Protein AF-0000000071590440 (afdb_homodimer)

Solvent-accessible surface area (backbone atoms only — not comparable to full-atom values): 14890 Å² total; per-residue (Å²): 123,85,77,78,72,68,48,70,50,34,32,37,40,33,39,32,31,60,82,50,54,63,29,57,46,53,34,51,48,41,40,25,28,26,20,31,34,58,68,50,53,82,81,72,62,52,64,40,73,34,40,32,52,83,63,49,79,41,44,33,37,52,43,39,51,55,44,51,27,40,26,91,39,36,68,57,50,50,52,44,50,55,50,28,62,75,70,69,45,52,58,12,52,43,42,68,46,67,72,58,75,55,54,71,50,13,39,52,49,28,35,69,36,48,75,90,72,61,43,42,45,35,39,25,37,44,46,48,34,70,64,52,47,68,72,45,68,87,48,46,72,50,102,124,85,75,79,72,69,51,71,50,34,32,37,39,33,38,32,30,61,82,50,55,62,27,57,46,51,34,51,47,42,40,25,28,26,20,33,33,56,69,49,54,83,82,71,62,53,64,40,72,34,40,32,53,83,63,49,79,40,45,34,37,53,42,38,52,56,44,50,28,39,26,90,38,36,68,57,49,49,52,44,51,54,48,29,62,74,70,68,45,52,57,12,54,43,41,68,46,68,72,57,77,54,55,68,51,13,38,52,50,28,36,69,35,48,72,91,71,61,44,42,45,34,36,24,37,45,44,49,34,69,64,52,47,68,73,46,69,88,47,46,74,47,101

Secondary structure (DSSP, 8-state):
------TTSEEEEEEEETTS-HHHHHHHHHHHHHHHHHHS-TTTS-EEEEE-TT--EEEEEESS-EEEEEESSHHHHHHHHHHHHHHT-EEEEEEGGGSSSHHHHHHHHHHTS-GGG--EEEEEEEEEHHHHHHHHTTSEE--/------TTSEEEEEEEETTS-HHHHHHHHHHHHHHHHHHS-TTTS-EEEEE-TT--EEEEEESS-EEEEEESSHHHHHHHHHHHHHHT-EEEEEEGGGSSSHHHHHHHHHHTS-GGG--EEEEEEEEEHHHHHHHHTTSEE--

InterPro domains:
  IPR017021 Uncharacterised conserved protein UCP033763 [PIRSF033736] (7-142)
  IPR018988 Protein of unknown function DUF2000 [PF09391] (10-143)
  IPR023476 Peptidyl-tRNA hydrolase II domain superfamily [G3DSA:3.40.1490.10] (8-142)
  IPR023476 Peptidyl-tRNA hydrolase II domain superfamily [SSF102462] (8-143)

pLDDT: mean 95.59, std 7.08, range [39.03, 98.94]

Nearest PDB structures (foldseek):
  2gax-assembly1_A  TM=8.550E-01  e=4.680E-11  Agrobacterium fabrum str. C58
  1xty-assembly2_D  TM=6.975E-01  e=1.347E-05  Saccharolobus solfataricus P2
  2zv3-assembly2_C  TM=6.912E-01  e=1.347E-05  Methanocaldococcus jannaschii DSM 2661
  2zv3-assembly3_F  TM=6.752E-01  e=9.777E-06  Methanocaldococcus jannaschii DSM 2661
  2d3k-assembly1_B  TM=7.106E-01  e=1.446E-04  Pyrococcus horikoshii OT3

Organism: Aliivibrio fischeri (strain ATCC 700601 / ES114) (NCBI:txid312309)

Radius of gyration: 18.04 Å; Cα contacts (8 Å, |Δi|>4): 602; chains: 2; bounding box: 41×51×40 Å

Foldseek 3Di:
DPDDDDLQFKAKEKEFEPPDDPVVRVVQVVVFVVVQVVVDDPPQWDWDWDADPVRDIDGTHTSHYYFYWYDPFQVLQVQLVVLCVVVVWGKDWDWPLQPDDDDVSSVVSVVPDDPVRIGTGMMMTMDGNVSSCVSCVPTGGDD/DPDDDDLQFKAKEKEFEPPDDPVVRVVQVVVFVVVQVVVDDPPQWDWDWDADPVRDIDGTHTSHYYFYWYDPFQVLQVQLVVLCVVVVWGKDWDWPLPPDDDDVSSVVSVVPDDPVRIGTGMMMTMDGNVSSCVSCVPTGGDD

Sequence (286 aa):
MASLPDENQKRFVAILNKKMDLGRTLNVLGHISVGLSDLLEQSDAEFVDYYDKDKHHHPNISHYPFIVLKAPNSNKIRTIREQALELGIQFTDFTHTMIEGGSIVQQQTTSETKDEDFEYLGICLFGDTETIKGITKKFSLYKMASLPDENQKRFVAILNKKMDLGRTLNVLGHISVGLSDLLEQSDAEFVDYYDKDKHHHPNISHYPFIVLKAPNSNKIRTIREQALELGIQFTDFTHTMIEGGSIVQQQTTSETKDEDFEYLGICLFGDTETIKGITKKFSLYK

Structure (mmCIF, N/CA/C/O backbone):
data_AF-0000000071590440-model_v1
#
loop_
_entity.id
_entity.type
_entity.pdbx_description
1 polymer 'DUF2000 family protein'
#
loop_
_atom_site.group_PDB
_atom_site.id
_atom_site.type_symbol
_atom_site.label_atom_id
_atom_site.label_alt_id
_atom_site.label_comp_id
_atom_site.label_asym_id
_atom_site.label_entity_id
_atom_site.label_seq_id
_atom_site.pdbx_PDB_ins_code
_atom_site.Cartn_x
_atom_site.Cartn_y
_atom_site.Cartn_z
_atom_site.occupancy
_atom_site.B_iso_or_equiv
_atom_site.auth_seq_id
_atom_site.auth_comp_id
_atom_site.auth_asym_id
_atom_site.auth_atom_id
_atom_site.pdbx_PDB_model_num
ATOM 1 N N . MET A 1 1 ? 18.906 -2.521 -22.828 1 39.03 1 MET A N 1
ATOM 2 C CA . MET A 1 1 ? 17.984 -2.59 -21.703 1 39.03 1 MET A CA 1
ATOM 3 C C . MET A 1 1 ? 18.344 -1.539 -20.656 1 39.03 1 MET A C 1
ATOM 5 O O . MET A 1 1 ? 19.484 -1.434 -20.234 1 39.03 1 MET A O 1
ATOM 9 N N . ALA A 1 2 ? 17.719 -0.497 -20.578 1 51.69 2 ALA A N 1
ATOM 10 C CA . ALA A 1 2 ? 18.219 0.581 -19.734 1 51.69 2 ALA A CA 1
ATOM 11 C C . ALA A 1 2 ? 18.578 0.059 -18.344 1 51.69 2 ALA A C 1
ATOM 13 O O . ALA A 1 2 ? 17.812 -0.699 -17.734 1 51.69 2 ALA A O 1
ATOM 14 N N . SER A 1 3 ? 19.734 0.09 -17.953 1 82.69 3 SER A N 1
ATOM 15 C CA . SER A 1 3 ? 20.312 -0.357 -16.688 1 82.69 3 SER A CA 1
ATOM 16 C C . SER A 1 3 ? 19.531 0.219 -15.5 1 82.69 3 SER A C 1
ATOM 18 O O . SER A 1 3 ? 19.109 1.377 -15.531 1 82.69 3 SER A O 1
ATOM 20 N N . LEU A 1 4 ? 18.922 -0.692 -14.602 1 89.25 4 LEU A N 1
ATOM 21 C CA . LEU A 1 4 ? 18.25 -0.277 -13.383 1 89.25 4 LEU A CA 1
ATOM 22 C C . LEU A 1 4 ? 19.156 0.587 -12.516 1 89.25 4 LEU A C 1
ATOM 24 O O . LEU A 1 4 ? 20.359 0.322 -12.414 1 89.25 4 LEU A O 1
ATOM 28 N N . PRO A 1 5 ? 18.609 1.695 -12.078 1 93.5 5 PRO A N 1
ATOM 29 C CA . PRO A 1 5 ? 19.406 2.51 -11.156 1 93.5 5 PRO A CA 1
ATOM 30 C C . PRO A 1 5 ? 19.75 1.765 -9.867 1 93.5 5 PRO A C 1
ATOM 32 O O . PRO A 1 5 ? 19.328 0.625 -9.672 1 93.5 5 PRO A O 1
ATOM 35 N N . ASP A 1 6 ? 20.594 2.422 -9.008 1 95.19 6 ASP A N 1
ATOM 36 C CA . ASP A 1 6 ? 20.891 1.877 -7.688 1 95.19 6 ASP A CA 1
ATOM 37 C C . ASP A 1 6 ? 19.609 1.694 -6.867 1 95.19 6 ASP A C 1
ATOM 39 O O . ASP A 1 6 ? 18.859 2.646 -6.664 1 95.19 6 ASP A O 1
ATOM 43 N N . GLU A 1 7 ? 19.344 0.51 -6.422 1 94.69 7 GLU A N 1
ATOM 44 C CA . GLU A 1 7 ? 18.109 0.173 -5.715 1 94.69 7 GLU A CA 1
ATOM 45 C C . GLU A 1 7 ? 18.016 0.921 -4.387 1 94.69 7 GLU A C 1
ATOM 47 O O . GLU A 1 7 ? 16.938 1.003 -3.793 1 94.69 7 GLU A O 1
ATOM 52 N N . ASN A 1 8 ? 19.125 1.481 -3.936 1 95.06 8 ASN A N 1
ATOM 53 C CA . ASN A 1 8 ? 19.141 2.195 -2.664 1 95.06 8 ASN A CA 1
ATOM 54 C C . ASN A 1 8 ? 19.062 3.705 -2.865 1 95.06 8 ASN A C 1
ATOM 56 O O . ASN A 1 8 ? 19.188 4.469 -1.906 1 95.06 8 ASN A O 1
ATOM 60 N N . GLN A 1 9 ? 18.938 4.094 -4.094 1 97 9 GLN A N 1
ATOM 61 C CA . GLN A 1 9 ? 18.891 5.523 -4.398 1 97 9 GLN A CA 1
ATOM 62 C C . GLN A 1 9 ? 17.641 6.172 -3.838 1 97 9 GLN A C 1
ATOM 64 O O . GLN A 1 9 ? 17.688 7.289 -3.324 1 97 9 GLN A O 1
ATOM 69 N N . LYS A 1 10 ? 16.516 5.57 -4.016 1 98 10 LYS A N 1
ATOM 70 C CA . LYS A 1 10 ? 15.219 6.055 -3.549 1 98 10 LYS A CA 1
ATOM 71 C C . LYS A 1 10 ? 14.484 4.98 -2.75 1 98 10 LYS A C 1
ATOM 73 O O . LYS A 1 10 ? 14.938 3.836 -2.682 1 98 10 LYS A O 1
ATOM 78 N N . ARG A 1 11 ? 13.445 5.371 -2.109 1 98.25 11 ARG A N 1
ATOM 79 C CA . ARG A 1 11 ? 12.688 4.398 -1.333 1 98.25 11 ARG A CA 1
ATOM 80 C C . ARG A 1 11 ? 11.297 4.926 -0.996 1 98.25 11 ARG A C 1
ATOM 82 O O . ARG A 1 11 ? 11.086 6.141 -0.957 1 98.25 11 ARG A O 1
ATOM 89 N N . PHE A 1 12 ? 10.398 4.008 -0.827 1 98.69 12 PHE A N 1
ATOM 90 C CA . PHE A 1 12 ? 9.133 4.246 -0.153 1 98.69 12 PHE A CA 1
ATOM 91 C C . PHE A 1 12 ? 9.273 4.066 1.354 1 98.69 12 PHE A C 1
ATOM 93 O O . PHE A 1 12 ? 9.891 3.1 1.812 1 98.69 12 PHE A O 1
ATOM 100 N N . VAL A 1 13 ? 8.688 4.961 2.131 1 98.88 13 VAL A N 1
ATOM 101 C CA . VAL A 1 13 ? 8.656 4.797 3.58 1 98.88 13 VAL A CA 1
ATOM 102 C C . VAL A 1 13 ? 7.262 5.137 4.105 1 98.88 13 VAL A C 1
ATOM 104 O O . VAL A 1 13 ? 6.781 6.258 3.932 1 98.88 13 VAL A O 1
ATOM 107 N N . ALA A 1 14 ? 6.641 4.211 4.699 1 98.88 14 ALA A N 1
ATOM 108 C CA . ALA A 1 14 ? 5.395 4.453 5.426 1 98.88 14 ALA A CA 1
ATOM 109 C C . ALA A 1 14 ? 5.641 4.527 6.93 1 98.88 14 ALA A C 1
ATOM 111 O O . ALA A 1 14 ? 6.426 3.748 7.477 1 98.88 14 ALA A O 1
ATOM 112 N N . ILE A 1 15 ? 5.035 5.445 7.551 1 98.88 15 ILE A N 1
ATOM 113 C CA . ILE A 1 15 ? 5.055 5.598 9 1 98.88 15 ILE A CA 1
ATOM 114 C C . ILE A 1 15 ? 3.633 5.484 9.555 1 98.88 15 ILE A C 1
ATOM 116 O O . ILE A 1 15 ? 2.752 6.258 9.172 1 98.88 15 ILE A O 1
ATOM 120 N N . LEU A 1 16 ? 3.434 4.531 10.469 1 98.75 16 LEU A N 1
ATOM 121 C CA . LEU A 1 16 ? 2.094 4.207 10.945 1 98.75 16 LEU A CA 1
ATOM 122 C C . LEU A 1 16 ? 1.985 4.438 12.445 1 98.75 16 LEU A C 1
ATOM 124 O O . LEU A 1 16 ? 2.908 4.113 13.195 1 98.75 16 LEU A O 1
ATOM 128 N N . ASN A 1 17 ? 0.819 5.035 12.836 1 98.25 17 ASN A N 1
ATOM 129 C CA . ASN A 1 17 ? 0.537 5.238 14.25 1 98.25 17 ASN A CA 1
ATOM 130 C C . ASN A 1 17 ? 0.4 3.914 15 1 98.25 17 ASN A C 1
ATOM 132 O O . ASN A 1 17 ? -0.514 3.135 14.719 1 98.25 17 ASN A O 1
ATOM 136 N N . LYS A 1 18 ? 1.229 3.672 15.961 1 97 18 LYS A N 1
ATOM 137 C CA . LYS A 1 18 ? 1.322 2.367 16.609 1 97 18 LYS A CA 1
ATOM 138 C C . LYS A 1 18 ? 0.096 2.096 17.469 1 97 18 LYS A C 1
ATOM 140 O O . LYS A 1 18 ? -0.114 0.968 17.922 1 97 18 LYS A O 1
ATOM 145 N N . LYS A 1 19 ? -0.702 3.088 17.688 1 96.94 19 LYS A N 1
ATOM 146 C CA . LYS A 1 19 ? -1.864 2.943 18.562 1 96.94 19 LYS A CA 1
ATOM 147 C C . LYS A 1 19 ? -3.016 2.258 17.844 1 96.94 19 LYS A C 1
ATOM 149 O O . LYS A 1 19 ? -3.988 1.829 18.469 1 96.94 19 LYS A O 1
ATOM 154 N N . MET A 1 20 ? -2.861 2.145 16.578 1 97.06 20 MET A N 1
ATOM 155 C CA . MET A 1 20 ? -3.914 1.506 15.789 1 97.06 20 MET A CA 1
ATOM 156 C C . MET A 1 20 ? -3.9 -0.006 15.984 1 97.06 20 MET A C 1
ATOM 158 O O . MET A 1 20 ? -2.84 -0.601 16.188 1 97.06 20 MET A O 1
ATOM 162 N N . ASP A 1 21 ? -5.098 -0.568 15.953 1 96.75 21 ASP A N 1
ATOM 163 C CA . ASP A 1 21 ? -5.129 -2.025 15.898 1 96.75 21 ASP A CA 1
ATOM 164 C C . ASP A 1 21 ? -4.668 -2.531 14.531 1 96.75 21 ASP A C 1
ATOM 166 O O . ASP A 1 21 ? -4.43 -1.737 13.617 1 96.75 21 ASP A O 1
ATOM 170 N N . LEU A 1 22 ? -4.512 -3.756 14.414 1 96.69 22 LEU A N 1
ATOM 171 C CA . LEU A 1 22 ? -3.896 -4.359 13.234 1 96.69 22 LEU A CA 1
ATOM 172 C C . LEU A 1 22 ? -4.742 -4.109 11.992 1 96.69 22 LEU A C 1
ATOM 174 O O . LEU A 1 22 ? -4.215 -3.744 10.938 1 96.69 22 LEU A O 1
ATOM 178 N N . GLY A 1 23 ? -6.066 -4.32 12.055 1 96.94 23 GLY A N 1
ATOM 179 C CA . GLY A 1 23 ? -6.941 -4.086 10.922 1 96.94 23 GLY A CA 1
ATOM 180 C C . GLY A 1 23 ? -6.848 -2.674 10.375 1 96.94 23 GLY A C 1
ATOM 181 O O . GLY A 1 23 ? -6.703 -2.477 9.164 1 96.94 23 GLY A O 1
ATOM 182 N N . ARG A 1 24 ? -6.945 -1.73 11.258 1 97.12 24 ARG A N 1
ATOM 183 C CA . ARG A 1 24 ? -6.824 -0.329 10.867 1 97.12 24 ARG A CA 1
ATOM 184 C C . ARG A 1 24 ? -5.438 -0.032 10.305 1 97.12 24 ARG A C 1
ATOM 186 O O . ARG A 1 24 ? -5.305 0.708 9.328 1 97.12 24 ARG A O 1
ATOM 193 N N . THR A 1 25 ? -4.434 -0.604 10.883 1 98.25 25 THR A N 1
ATOM 194 C CA . THR A 1 25 ? -3.061 -0.431 10.43 1 98.25 25 THR A CA 1
ATOM 195 C C . THR A 1 25 ? -2.912 -0.87 8.977 1 98.25 25 THR A C 1
ATOM 197 O O . THR A 1 25 ? -2.361 -0.136 8.156 1 98.25 25 THR A O 1
ATOM 200 N N . LEU A 1 26 ? -3.438 -1.995 8.641 1 98.62 26 LEU A N 1
ATOM 201 C CA . LEU A 1 26 ? -3.34 -2.527 7.289 1 98.62 26 LEU A CA 1
ATOM 202 C C . LEU A 1 26 ? -4.176 -1.701 6.32 1 98.62 26 LEU A C 1
ATOM 204 O O . LEU A 1 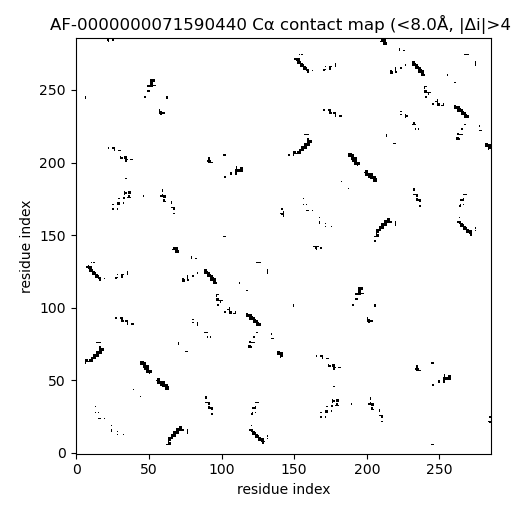26 ? -3.736 -1.412 5.203 1 98.62 26 LEU A O 1
ATOM 208 N N . ASN A 1 27 ? -5.355 -1.307 6.738 1 98 27 ASN A N 1
ATOM 209 C CA . ASN A 1 27 ? -6.238 -0.467 5.938 1 98 27 ASN A CA 1
ATOM 210 C C . ASN A 1 27 ? -5.574 0.859 5.574 1 98 27 ASN A C 1
ATOM 212 O O . ASN A 1 27 ? -5.531 1.238 4.402 1 98 27 ASN A O 1
ATOM 216 N N . VAL A 1 28 ? -5.035 1.519 6.559 1 98.69 28 VAL A N 1
ATOM 217 C CA . VAL A 1 28 ? -4.375 2.809 6.367 1 98.69 28 VAL A CA 1
ATOM 218 C C . VAL A 1 28 ? -3.164 2.639 5.457 1 98.69 28 VAL A C 1
ATOM 220 O O . VAL A 1 28 ? -2.979 3.412 4.512 1 98.69 28 VAL A O 1
ATOM 223 N N . LEU A 1 29 ? -2.369 1.625 5.711 1 98.88 29 LEU A N 1
ATOM 224 C CA . LEU A 1 29 ? -1.187 1.387 4.887 1 98.88 29 LEU A CA 1
ATOM 225 C C . LEU A 1 29 ? -1.57 1.201 3.424 1 98.88 29 LEU A C 1
ATOM 227 O O . LEU A 1 29 ? -0.94 1.778 2.535 1 98.88 29 LEU A O 1
ATOM 231 N N . GLY A 1 30 ? -2.58 0.387 3.193 1 98.88 30 GLY A N 1
ATOM 232 C CA . GLY A 1 30 ? -3.043 0.203 1.827 1 98.88 30 GLY A CA 1
ATOM 233 C C . GLY A 1 30 ? -3.432 1.504 1.148 1 98.88 30 GLY A C 1
ATOM 234 O O . GLY A 1 30 ? -2.994 1.781 0.03 1 98.88 30 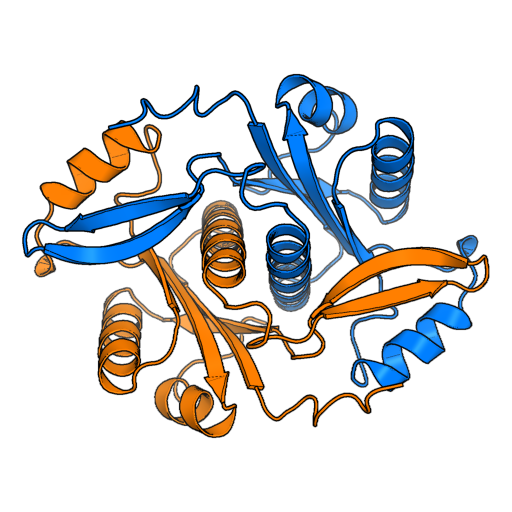GLY A O 1
ATOM 235 N N . HIS A 1 31 ? -4.18 2.346 1.811 1 98.81 31 HIS A N 1
ATOM 236 C CA . HIS A 1 31 ? -4.676 3.598 1.25 1 98.81 31 HIS A CA 1
ATOM 237 C C . HIS A 1 31 ? -3.529 4.547 0.916 1 98.81 31 HIS A C 1
ATOM 239 O O . HIS A 1 31 ? -3.463 5.078 -0.194 1 98.81 31 HIS A O 1
ATOM 245 N N . ILE A 1 32 ? -2.629 4.707 1.836 1 98.94 32 ILE A N 1
ATOM 246 C CA . ILE A 1 32 ? -1.596 5.707 1.6 1 98.94 32 ILE A CA 1
ATOM 247 C C . ILE A 1 32 ? -0.609 5.195 0.552 1 98.94 32 ILE A C 1
ATOM 249 O O . ILE A 1 32 ? -0.046 5.977 -0.216 1 98.94 32 ILE A O 1
ATOM 253 N N . SER A 1 33 ? -0.45 3.916 0.453 1 98.88 33 SER A N 1
ATOM 254 C CA . SER A 1 33 ? 0.461 3.338 -0.529 1 98.88 33 SER A CA 1
ATOM 255 C C . SER A 1 33 ? -0.069 3.518 -1.947 1 98.88 33 SER A C 1
ATOM 257 O O . SER A 1 33 ? 0.642 4.012 -2.824 1 98.88 33 SER A O 1
ATOM 259 N N . VAL A 1 34 ? -1.354 3.18 -2.178 1 98.62 34 VAL A N 1
ATOM 260 C CA . VAL A 1 34 ? -1.889 3.303 -3.529 1 98.62 34 VAL A CA 1
ATOM 261 C C . VAL A 1 34 ? -2.02 4.777 -3.9 1 98.62 34 VAL A C 1
ATOM 263 O O . VAL A 1 34 ? -1.793 5.156 -5.051 1 98.62 34 VAL A O 1
ATOM 266 N N . GLY A 1 35 ? -2.393 5.613 -2.963 1 98.38 35 GLY A N 1
ATOM 267 C CA . GLY A 1 35 ? -2.475 7.043 -3.217 1 98.38 35 GLY A CA 1
ATOM 268 C C . GLY A 1 35 ? -1.153 7.648 -3.656 1 98.38 35 GLY A C 1
ATOM 269 O O . GLY A 1 35 ? -1.104 8.406 -4.625 1 98.38 35 GLY A O 1
ATOM 270 N N . LEU A 1 36 ? -0.086 7.297 -2.93 1 98.56 36 LEU A N 1
ATOM 271 C CA . LEU A 1 36 ? 1.229 7.84 -3.252 1 98.56 36 LEU A CA 1
ATOM 272 C C . LEU A 1 36 ? 1.689 7.371 -4.629 1 98.56 36 LEU A C 1
ATOM 274 O O . LEU A 1 36 ? 2.176 8.172 -5.43 1 98.56 36 LEU A O 1
ATOM 278 N N . SER A 1 37 ? 1.544 6.098 -4.848 1 98 37 SER A N 1
ATOM 279 C CA . SER A 1 37 ? 1.972 5.547 -6.129 1 98 37 SER A CA 1
ATOM 280 C C . SER A 1 37 ? 1.256 6.23 -7.289 1 98 37 SER A C 1
ATOM 282 O O . SER A 1 37 ? 1.87 6.523 -8.32 1 98 37 SER A O 1
ATOM 284 N N . ASP A 1 38 ? 0.006 6.496 -7.16 1 97.12 38 ASP A N 1
ATOM 285 C CA . ASP A 1 38 ? -0.774 7.18 -8.188 1 97.12 38 ASP A CA 1
ATOM 286 C C . ASP A 1 38 ? -0.266 8.602 -8.406 1 97.12 38 ASP A C 1
ATOM 288 O O . ASP A 1 38 ? -0.332 9.125 -9.523 1 97.12 38 ASP A O 1
ATOM 292 N N . LEU A 1 39 ? 0.266 9.203 -7.367 1 95.5 39 LEU A N 1
ATOM 293 C CA . LEU A 1 39 ? 0.708 10.594 -7.398 1 95.5 39 LEU A CA 1
ATOM 294 C C . LEU A 1 39 ? 2.041 10.719 -8.133 1 95.5 39 LEU A C 1
ATOM 296 O O . LEU A 1 39 ? 2.377 11.797 -8.633 1 95.5 39 LEU A O 1
ATOM 300 N N . LEU A 1 40 ? 2.775 9.641 -8.133 1 95.62 40 LEU A N 1
ATOM 301 C CA . LEU A 1 40 ? 4.129 9.695 -8.68 1 95.62 40 LEU A CA 1
ATOM 302 C C . LEU A 1 40 ? 4.098 9.828 -10.195 1 95.62 40 LEU A C 1
ATOM 304 O O . LEU A 1 40 ? 3.248 9.227 -10.859 1 95.62 40 LEU A O 1
ATOM 308 N N . GLU A 1 41 ? 4.977 10.555 -10.711 1 88.44 41 GLU A N 1
ATOM 309 C CA . GLU A 1 41 ? 5.168 10.609 -12.156 1 88.44 41 GLU A CA 1
ATOM 310 C C . GLU A 1 41 ? 5.844 9.344 -12.68 1 88.44 41 GLU A C 1
ATOM 312 O O . GLU A 1 41 ? 6.52 8.641 -11.922 1 88.44 41 GLU A O 1
ATOM 317 N N . GLN A 1 42 ? 5.598 9.016 -13.898 1 77.06 42 GLN A N 1
ATOM 318 C CA . GLN A 1 42 ? 6.09 7.781 -14.5 1 77.06 42 GLN A CA 1
ATOM 319 C C . GLN A 1 42 ? 7.602 7.66 -14.344 1 77.06 42 GLN A C 1
ATOM 321 O O . GLN A 1 42 ? 8.125 6.555 -14.18 1 77.06 42 GLN A O 1
ATOM 326 N N . SER A 1 43 ? 8.273 8.727 -14.242 1 78.56 43 SER A N 1
ATOM 327 C CA . SER A 1 43 ? 9.734 8.648 -14.203 1 78.56 43 SER A CA 1
ATOM 328 C C . SER A 1 43 ? 10.25 8.711 -12.766 1 78.56 43 SER A C 1
ATOM 330 O O . SER A 1 43 ? 11.445 8.539 -12.523 1 78.56 43 SER A O 1
ATOM 332 N N . ASP A 1 44 ? 9.406 8.828 -11.867 1 88.12 44 ASP A N 1
ATOM 333 C CA . ASP A 1 44 ? 9.844 8.969 -10.484 1 88.12 44 ASP A CA 1
ATOM 334 C C . ASP A 1 44 ? 10.266 7.625 -9.898 1 88.12 44 ASP A C 1
ATOM 336 O O . ASP A 1 44 ? 11.391 7.484 -9.398 1 88.12 44 ASP A O 1
ATOM 340 N N . ALA A 1 45 ? 9.414 6.652 -10.008 1 92.88 45 ALA A N 1
ATOM 341 C CA . ALA A 1 45 ? 9.695 5.316 -9.484 1 92.88 45 ALA A CA 1
ATOM 342 C C . ALA A 1 45 ? 9.938 4.324 -10.617 1 92.88 45 ALA A C 1
ATOM 344 O O . ALA A 1 45 ? 9.633 4.609 -11.773 1 92.88 45 ALA A O 1
ATOM 345 N N . GLU A 1 46 ? 10.656 3.309 -10.289 1 96.25 46 GLU A N 1
ATOM 346 C CA . GLU A 1 46 ? 10.938 2.207 -11.203 1 96.25 46 GLU A CA 1
ATOM 347 C C . GLU A 1 46 ? 10.273 0.917 -10.742 1 96.25 46 GLU A C 1
ATOM 349 O O . GLU A 1 46 ? 10.453 0.492 -9.602 1 96.25 46 GLU A O 1
ATOM 354 N N . PHE A 1 47 ? 9.461 0.37 -11.602 1 97.12 47 PHE A N 1
ATOM 355 C CA . PHE A 1 47 ? 8.812 -0.906 -11.328 1 97.12 47 PHE A CA 1
ATOM 356 C C . PHE A 1 47 ? 9.281 -1.973 -12.312 1 97.12 47 PHE A C 1
ATOM 358 O O . PHE A 1 47 ? 9.531 -1.68 -13.484 1 97.12 47 PHE A O 1
ATOM 365 N N . VAL A 1 48 ? 9.336 -3.174 -11.836 1 97.44 48 VAL A N 1
ATOM 366 C CA . VAL A 1 48 ? 9.93 -4.238 -12.641 1 97.44 48 VAL A CA 1
ATOM 367 C C . VAL A 1 48 ? 8.992 -5.445 -12.672 1 97.44 48 VAL A C 1
ATOM 369 O O . VAL A 1 48 ? 8.328 -5.746 -11.672 1 97.44 48 VAL A O 1
ATOM 372 N N . ASP A 1 49 ? 9.039 -6.109 -13.812 1 97.88 49 ASP A N 1
ATOM 373 C CA . ASP A 1 49 ? 8.297 -7.355 -13.992 1 97.88 49 ASP A CA 1
ATOM 374 C C . ASP A 1 49 ? 9.156 -8.562 -13.641 1 97.88 49 ASP A C 1
ATOM 376 O O . ASP A 1 49 ? 10.352 -8.594 -13.953 1 97.88 49 ASP A O 1
ATOM 380 N N . TYR A 1 50 ? 8.523 -9.469 -12.977 1 97.62 50 TYR A N 1
ATOM 381 C CA . TYR A 1 50 ? 9.148 -10.758 -12.68 1 97.62 50 TYR A CA 1
ATOM 382 C C . TYR A 1 50 ? 8.516 -11.875 -13.5 1 97.62 50 TYR A C 1
ATOM 384 O O . TYR A 1 50 ? 7.309 -11.875 -13.742 1 97.62 50 TYR A O 1
ATOM 392 N N . TYR A 1 51 ? 9.328 -12.805 -13.938 1 96.88 51 TYR A N 1
ATOM 393 C CA . TYR A 1 51 ? 8.891 -14.008 -14.633 1 96.88 51 TYR A CA 1
ATOM 394 C C . TYR A 1 51 ? 9.477 -15.258 -13.984 1 96.88 51 TYR A C 1
ATOM 396 O O . TYR A 1 51 ? 10.68 -15.32 -13.727 1 96.88 51 TYR A O 1
ATOM 404 N N . ASP A 1 52 ? 8.547 -16.188 -13.664 1 95.81 52 ASP A N 1
ATOM 405 C CA . ASP A 1 52 ? 9.055 -17.391 -13.039 1 95.81 52 ASP A CA 1
ATOM 406 C C . ASP A 1 52 ? 9.617 -18.359 -14.078 1 95.81 52 ASP A C 1
ATOM 408 O O . ASP A 1 52 ? 9.75 -18.016 -15.25 1 95.81 52 ASP A O 1
ATOM 412 N N . LYS A 1 53 ? 10.023 -19.547 -13.609 1 95.25 53 LYS A N 1
ATOM 413 C CA . LYS A 1 53 ? 10.68 -20.516 -14.477 1 95.25 53 LYS A CA 1
ATOM 414 C C . LYS A 1 53 ? 9.766 -20.953 -15.617 1 95.25 53 LYS A C 1
ATOM 416 O O . LYS A 1 53 ? 10.234 -21.25 -16.719 1 95.25 53 LYS A O 1
ATOM 421 N N . ASP A 1 54 ? 8.461 -20.969 -15.375 1 93.31 54 ASP A N 1
ATOM 422 C CA . ASP A 1 54 ? 7.477 -21.375 -16.375 1 93.31 54 ASP A CA 1
ATOM 423 C C . ASP A 1 54 ? 6.988 -20.188 -17.188 1 93.31 54 ASP A C 1
ATOM 425 O O . ASP A 1 54 ? 5.977 -20.281 -17.875 1 93.31 54 ASP A O 1
ATOM 429 N N . LYS A 1 55 ? 7.547 -18.953 -16.969 1 94 55 LYS A N 1
ATOM 430 C CA . LYS A 1 55 ? 7.301 -17.719 -17.719 1 94 55 LYS A CA 1
ATOM 431 C C . LYS A 1 55 ? 5.965 -17.109 -17.312 1 94 55 LYS A C 1
ATOM 433 O O . LYS A 1 55 ? 5.363 -16.359 -18.094 1 94 55 LYS A O 1
ATOM 438 N N . HIS A 1 56 ? 5.457 -17.562 -16.188 1 94.56 56 HIS A N 1
ATOM 439 C CA . HIS A 1 56 ? 4.324 -16.828 -15.648 1 94.56 56 HIS A CA 1
ATOM 440 C C . HIS A 1 56 ? 4.746 -15.43 -15.203 1 94.56 56 HIS A C 1
ATOM 442 O O . HIS A 1 56 ? 5.809 -15.258 -14.602 1 94.56 56 HIS A O 1
ATOM 448 N N . HIS A 1 57 ? 3.881 -14.508 -15.484 1 96.81 57 HIS A N 1
ATOM 449 C CA . HIS A 1 57 ? 4.152 -13.094 -15.297 1 96.81 57 HIS A CA 1
ATOM 450 C C . HIS A 1 57 ? 3.705 -12.617 -13.922 1 96.81 57 HIS A C 1
ATOM 452 O O . HIS A 1 57 ? 2.529 -12.75 -13.57 1 96.81 57 HIS A O 1
ATOM 458 N N .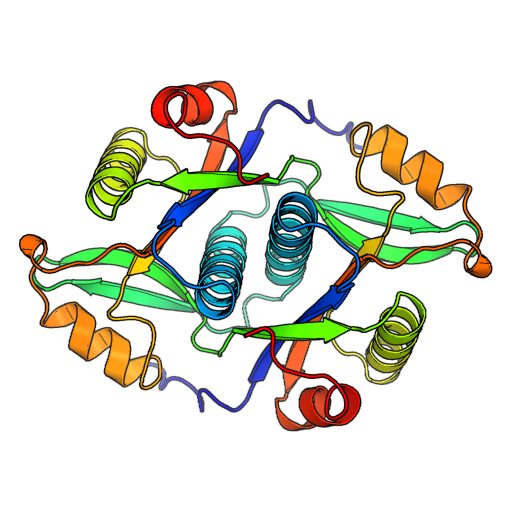 HIS A 1 58 ? 4.625 -12.172 -13.047 1 97.5 58 HIS A N 1
ATOM 459 C CA . HIS A 1 58 ? 4.391 -11.484 -11.781 1 97.5 58 HIS A CA 1
ATOM 460 C C . HIS A 1 58 ? 4.695 -9.992 -11.906 1 97.5 58 HIS A C 1
ATOM 462 O O . HIS A 1 58 ? 5.855 -9.586 -11.836 1 97.5 58 HIS A O 1
ATOM 468 N N . PRO A 1 59 ? 3.705 -9.219 -12 1 97.75 59 PRO A N 1
ATOM 469 C CA . PRO A 1 59 ? 3.912 -7.883 -12.562 1 97.75 59 PRO A CA 1
ATOM 470 C C . PRO A 1 59 ? 4.289 -6.844 -11.508 1 97.75 59 PRO A C 1
ATOM 472 O O . PRO A 1 59 ? 3.766 -6.875 -10.391 1 97.75 59 PRO A O 1
ATOM 475 N N . ASN A 1 60 ? 5.133 -5.953 -11.922 1 97.62 60 ASN A N 1
ATOM 476 C CA . ASN A 1 60 ? 5.152 -4.535 -11.578 1 97.62 60 ASN A CA 1
ATOM 477 C C . ASN A 1 60 ? 5.461 -4.324 -10.094 1 97.62 60 ASN A C 1
ATOM 479 O O . ASN A 1 60 ? 4.734 -3.609 -9.406 1 97.62 60 ASN A O 1
ATOM 483 N N . ILE A 1 61 ? 6.578 -4.883 -9.633 1 98 61 ILE A N 1
ATOM 484 C CA . ILE A 1 61 ? 7.039 -4.656 -8.273 1 98 61 ILE A CA 1
ATOM 485 C C . ILE A 1 61 ? 8.062 -3.521 -8.25 1 98 61 ILE A C 1
ATOM 487 O O . ILE A 1 61 ? 8.906 -3.424 -9.148 1 98 61 ILE A O 1
ATOM 491 N N . SER A 1 62 ? 8.008 -2.744 -7.281 1 97.75 62 SER A N 1
ATOM 492 C CA . SER A 1 62 ? 8.93 -1.62 -7.18 1 97.75 62 SER A CA 1
ATOM 493 C C . SER A 1 62 ? 10.375 -2.1 -7.133 1 97.75 62 SER A C 1
ATOM 495 O O . SER A 1 62 ? 10.711 -3.016 -6.379 1 97.75 62 SER A O 1
ATOM 497 N N . HIS A 1 63 ? 11.164 -1.472 -7.945 1 97.69 63 HIS A N 1
ATOM 498 C CA . HIS A 1 63 ? 12.602 -1.672 -7.883 1 97.69 63 HIS A CA 1
ATOM 499 C C . HIS A 1 63 ? 13.172 -1.182 -6.555 1 97.69 63 HIS A C 1
ATOM 501 O O . HIS A 1 63 ? 14.156 -1.734 -6.055 1 97.69 63 HIS A O 1
ATOM 507 N N . TYR A 1 64 ? 12.594 -0.113 -6.027 1 97.81 64 TYR A N 1
ATOM 508 C CA . TYR A 1 64 ? 13.023 0.483 -4.766 1 97.81 64 TYR A CA 1
ATOM 509 C C . TYR A 1 64 ? 12.336 -0.196 -3.586 1 97.81 64 TYR A C 1
ATOM 511 O O . TYR A 1 64 ? 11.211 -0.677 -3.709 1 97.81 64 TYR A O 1
ATOM 519 N N . PRO A 1 65 ? 13.047 -0.204 -2.436 1 97.62 65 PRO A N 1
ATOM 520 C CA . PRO A 1 65 ? 12.461 -0.865 -1.269 1 97.62 65 PRO A CA 1
ATOM 521 C C . PRO A 1 65 ? 11.266 -0.103 -0.699 1 97.62 65 PRO A C 1
ATOM 523 O O . PRO A 1 65 ? 11.07 1.072 -1.018 1 97.62 65 PRO A O 1
ATOM 526 N N . PHE A 1 66 ? 10.477 -0.781 0.033 1 98.19 66 PHE A N 1
ATOM 527 C CA . PHE A 1 66 ? 9.359 -0.253 0.811 1 98.19 66 PHE A CA 1
ATOM 528 C C . PHE A 1 66 ? 9.555 -0.541 2.295 1 98.19 66 PHE A C 1
ATOM 530 O O . PHE A 1 66 ? 9.547 -1.7 2.715 1 98.19 66 PHE A O 1
ATOM 537 N N . ILE A 1 67 ? 9.719 0.516 3.045 1 97.88 67 ILE A N 1
ATOM 538 C CA . ILE A 1 67 ? 10.016 0.401 4.469 1 97.88 67 ILE A CA 1
ATOM 539 C C . ILE A 1 67 ? 8.828 0.89 5.289 1 97.88 67 ILE A C 1
ATOM 541 O O . ILE A 1 67 ? 8.219 1.915 4.965 1 97.88 67 ILE A O 1
ATOM 545 N N . VAL A 1 68 ? 8.484 0.114 6.301 1 98.75 68 VAL A N 1
ATOM 546 C CA . VAL A 1 68 ? 7.395 0.52 7.176 1 98.75 68 VAL A CA 1
ATOM 547 C C . VAL A 1 68 ? 7.926 0.782 8.586 1 98.75 68 VAL A C 1
ATOM 549 O O . VAL A 1 68 ? 8.555 -0.09 9.188 1 98.75 68 VAL A O 1
ATOM 552 N N . LEU A 1 69 ? 7.656 1.99 9.039 1 98.69 69 LEU A N 1
ATOM 553 C CA . LEU A 1 69 ? 8.094 2.434 10.352 1 98.69 69 LEU A CA 1
ATOM 554 C C . LEU A 1 69 ? 6.902 2.711 11.258 1 98.69 69 LEU A C 1
ATOM 556 O O . LEU A 1 69 ? 5.773 2.848 10.781 1 98.69 69 LEU A O 1
ATOM 560 N N . LYS A 1 70 ? 7.102 2.742 12.555 1 97.56 70 LYS A N 1
ATOM 561 C CA . LYS A 1 70 ? 6.047 3.002 13.531 1 97.56 70 LYS A CA 1
ATOM 562 C C . LYS A 1 70 ? 6.242 4.359 14.203 1 97.56 70 LYS A C 1
ATOM 564 O O . LYS A 1 70 ? 7.363 4.715 14.578 1 97.56 70 LYS A O 1
ATOM 569 N N . ALA A 1 71 ? 5.234 5.117 14.273 1 97.5 71 ALA A N 1
ATOM 570 C CA . ALA A 1 71 ? 5.203 6.352 15.055 1 97.5 71 ALA A CA 1
ATOM 571 C C . ALA A 1 71 ? 4.547 6.121 16.422 1 97.5 71 ALA A C 1
ATOM 573 O O . ALA A 1 71 ? 3.486 5.496 16.5 1 97.5 71 ALA A O 1
ATOM 574 N N . PRO A 1 72 ? 5.125 6.652 17.516 1 96.5 72 PRO A N 1
ATOM 575 C CA . PRO A 1 72 ? 4.523 6.465 18.844 1 96.5 72 PRO A CA 1
ATOM 576 C C . PRO A 1 72 ? 3.189 7.195 18.984 1 96.5 72 PRO A C 1
ATOM 578 O O . PRO A 1 72 ? 2.383 6.848 19.859 1 96.5 72 PRO A O 1
ATOM 581 N N . ASN A 1 73 ? 3.043 8.273 18.219 1 95.94 73 ASN A N 1
ATOM 582 C CA . ASN A 1 73 ? 1.795 9.023 18.312 1 95.94 73 ASN A CA 1
ATOM 583 C C . ASN A 1 73 ? 1.561 9.875 17.062 1 95.94 73 ASN A C 1
ATOM 585 O O . ASN A 1 73 ? 2.434 9.969 16.203 1 95.94 73 ASN A O 1
ATOM 589 N N . SER A 1 74 ? 0.395 10.484 17.047 1 96.88 74 SER A N 1
ATOM 590 C CA . SER A 1 74 ? -0.08 11.32 15.953 1 96.88 74 SER A CA 1
ATOM 591 C C . SER A 1 74 ? 0.853 12.508 15.727 1 96.88 74 SER A C 1
ATOM 593 O O . SER A 1 74 ? 1.131 12.875 14.578 1 96.88 74 SER A O 1
ATOM 595 N N . ASN A 1 75 ? 1.399 13.117 16.719 1 97 75 ASN A N 1
ATOM 596 C CA . ASN A 1 75 ? 2.217 14.32 16.625 1 97 75 ASN A CA 1
ATOM 597 C C . ASN A 1 75 ? 3.504 14.062 15.844 1 97 75 ASN A C 1
ATOM 599 O O . ASN A 1 75 ? 3.996 14.938 15.133 1 97 75 ASN A O 1
ATOM 603 N N . LYS A 1 76 ? 4.02 12.898 15.938 1 97.81 76 LYS A N 1
ATOM 604 C CA . LYS A 1 76 ? 5.238 12.555 15.211 1 97.81 76 LYS A CA 1
ATOM 605 C C . LYS A 1 76 ? 4.98 12.461 13.711 1 97.81 76 LYS A C 1
ATOM 607 O O . LYS A 1 76 ? 5.832 12.844 12.906 1 97.81 76 LYS A O 1
ATOM 612 N N . ILE A 1 77 ? 3.828 11.992 13.336 1 98 77 ILE A N 1
ATOM 613 C CA . ILE A 1 77 ? 3.459 11.93 11.922 1 98 77 ILE A CA 1
ATOM 614 C C . ILE A 1 77 ? 3.23 13.336 11.391 1 98 77 ILE A C 1
ATOM 616 O O . ILE A 1 77 ? 3.645 13.656 10.273 1 98 77 ILE A O 1
ATOM 620 N N . ARG A 1 78 ? 2.635 14.133 12.234 1 97.19 78 ARG A N 1
ATOM 621 C CA . ARG A 1 78 ? 2.461 15.539 11.875 1 97.19 78 ARG A CA 1
ATOM 622 C C . ARG A 1 78 ? 3.803 16.188 11.562 1 97.19 78 ARG A C 1
ATOM 624 O O . ARG A 1 78 ? 3.934 16.922 10.578 1 97.19 78 ARG A O 1
ATOM 631 N N . THR A 1 79 ? 4.742 15.969 12.414 1 97.81 79 THR A N 1
ATOM 632 C CA . THR A 1 79 ? 6.078 16.531 12.242 1 97.81 79 THR A CA 1
ATOM 633 C C . THR A 1 79 ? 6.699 16.062 10.93 1 97.81 79 THR A C 1
ATOM 635 O O . THR A 1 79 ? 7.293 16.859 10.203 1 97.81 79 THR A O 1
ATOM 638 N N . ILE A 1 80 ? 6.57 14.805 10.602 1 98.69 80 ILE A N 1
ATOM 639 C CA . ILE A 1 80 ? 7.094 14.242 9.367 1 98.69 80 ILE A CA 1
ATOM 640 C C . ILE A 1 80 ? 6.426 14.914 8.164 1 98.69 80 ILE A C 1
ATOM 642 O O . ILE A 1 80 ? 7.09 15.234 7.18 1 98.69 80 ILE A O 1
ATOM 646 N N . ARG A 1 81 ? 5.133 15.086 8.281 1 98 81 ARG A N 1
ATOM 647 C CA . ARG A 1 81 ? 4.395 15.742 7.203 1 98 81 ARG A CA 1
ATOM 648 C C . ARG A 1 81 ? 4.945 17.141 6.934 1 98 81 ARG A C 1
ATOM 650 O O . ARG A 1 81 ? 5.156 17.516 5.781 1 98 81 ARG A O 1
ATOM 657 N N . GLU A 1 82 ? 5.16 17.906 7.965 1 97.31 82 GLU A N 1
ATOM 658 C CA . GLU A 1 82 ? 5.691 19.266 7.832 1 97.31 82 GLU A CA 1
ATOM 659 C C . GLU A 1 82 ? 7.082 19.25 7.203 1 97.31 82 GLU A C 1
ATOM 661 O O . GLU A 1 82 ? 7.387 20.078 6.336 1 97.31 82 GLU A O 1
ATOM 666 N N . GLN A 1 83 ? 7.852 18.344 7.602 1 98.56 83 GLN A N 1
ATOM 667 C CA . GLN A 1 83 ? 9.195 18.219 7.043 1 98.56 83 GLN A CA 1
ATOM 668 C C . GLN A 1 83 ? 9.141 17.812 5.57 1 98.56 83 GLN A C 1
ATOM 670 O O . GLN A 1 83 ? 9.93 18.297 4.758 1 98.56 83 GLN A O 1
ATOM 675 N N . ALA A 1 84 ? 8.234 16.906 5.238 1 98.5 84 ALA A N 1
ATOM 676 C CA . ALA A 1 84 ? 8.07 16.5 3.848 1 98.5 84 ALA A CA 1
ATOM 677 C C . ALA A 1 84 ? 7.672 17.672 2.965 1 98.5 84 ALA A C 1
ATOM 679 O O . ALA A 1 84 ? 8.188 17.828 1.856 1 98.5 84 ALA A O 1
ATOM 680 N N . LEU A 1 85 ? 6.781 18.484 3.469 1 97.94 85 LEU A N 1
ATOM 681 C CA . LEU A 1 85 ? 6.355 19.688 2.75 1 97.94 85 LEU A CA 1
ATOM 682 C C . LEU A 1 85 ? 7.527 20.641 2.533 1 97.94 85 LEU A C 1
ATOM 684 O O . LEU A 1 85 ? 7.727 21.141 1.425 1 97.94 85 LEU A O 1
ATOM 688 N N . GLU A 1 86 ? 8.305 20.812 3.531 1 98.06 86 GLU A N 1
ATOM 689 C CA . GLU A 1 86 ? 9.445 21.734 3.479 1 98.06 86 GLU A CA 1
ATOM 690 C C . GLU A 1 86 ? 10.484 21.25 2.477 1 98.06 86 GLU A C 1
ATOM 692 O O . GLU A 1 86 ? 11.094 22.062 1.771 1 98.06 86 GLU A O 1
ATOM 697 N N . LEU A 1 87 ? 10.672 20.016 2.373 1 98.12 87 LEU A N 1
ATOM 698 C CA . LEU A 1 87 ? 11.742 19.453 1.562 1 98.12 87 LEU A CA 1
ATOM 699 C C . LEU A 1 87 ? 11.234 19.078 0.171 1 98.12 87 LEU A C 1
ATOM 701 O O . LEU A 1 87 ? 12.008 18.625 -0.672 1 98.12 87 LEU A O 1
ATOM 705 N N . GLY A 1 88 ? 9.922 19.219 -0.066 1 97.44 88 GLY A N 1
ATOM 706 C CA . GLY A 1 88 ? 9.352 18.891 -1.359 1 97.44 88 GLY A CA 1
ATOM 707 C C . GLY A 1 88 ? 9.281 17.391 -1.616 1 97.44 88 GLY A C 1
ATOM 708 O O . GLY A 1 88 ? 9.422 16.938 -2.756 1 97.44 88 GLY A O 1
ATOM 709 N N . ILE A 1 89 ? 9.203 16.609 -0.562 1 98 89 ILE A N 1
ATOM 710 C CA . ILE A 1 89 ? 9.062 15.156 -0.681 1 98 89 ILE A CA 1
ATOM 711 C C . ILE A 1 89 ? 7.613 14.805 -1.003 1 98 89 ILE A C 1
ATOM 713 O O . ILE A 1 89 ? 6.691 15.305 -0.357 1 98 89 ILE A O 1
ATOM 717 N N . GLN A 1 90 ? 7.414 13.984 -2.002 1 98 90 GLN A N 1
ATOM 718 C CA . GLN A 1 90 ? 6.074 13.5 -2.314 1 98 90 GLN A CA 1
ATOM 719 C C . GLN A 1 90 ? 5.547 12.586 -1.209 1 98 90 GLN A C 1
ATOM 721 O O . GLN A 1 90 ? 6.277 11.742 -0.691 1 98 90 GLN A O 1
ATOM 726 N N . PHE A 1 91 ? 4.281 12.828 -0.838 1 98.75 91 PHE A N 1
ATOM 727 C CA . PHE A 1 91 ? 3.719 12 0.222 1 98.75 91 PHE A CA 1
ATOM 728 C C . PHE A 1 91 ? 2.201 11.922 0.097 1 98.75 91 PHE A C 1
ATOM 730 O O . PHE A 1 91 ? 1.591 12.703 -0.635 1 98.75 91 PHE A O 1
ATOM 737 N N . THR A 1 92 ? 1.588 11.008 0.743 1 98.69 92 THR A N 1
ATOM 738 C CA . THR A 1 92 ? 0.177 10.906 1.103 1 98.69 92 THR A CA 1
ATOM 739 C C . THR A 1 92 ? 0.017 10.664 2.6 1 98.69 92 THR A C 1
ATOM 741 O O . THR A 1 92 ? 0.856 10.016 3.223 1 98.69 92 THR A O 1
ATOM 744 N N . ASP A 1 93 ? -0.963 11.25 3.184 1 98.56 93 ASP A N 1
ATOM 745 C CA . ASP A 1 93 ? -1.233 11.031 4.602 1 98.56 93 ASP A CA 1
ATOM 746 C C . ASP A 1 93 ? -2.684 10.609 4.824 1 98.56 93 ASP A C 1
ATOM 748 O O . ASP A 1 93 ? -3.525 10.766 3.938 1 98.56 93 ASP A O 1
ATOM 752 N N . PHE A 1 94 ? -2.963 10.055 5.891 1 98.62 94 PHE A N 1
ATOM 753 C CA . PHE A 1 94 ? -4.266 9.531 6.289 1 98.62 94 PHE A CA 1
ATOM 754 C C . PHE A 1 94 ? -4.59 9.93 7.727 1 98.62 94 PHE A C 1
ATOM 756 O O . PHE A 1 94 ? -3.764 9.75 8.625 1 98.62 94 PHE A O 1
ATOM 763 N N . THR A 1 95 ? -5.734 10.508 7.914 1 98.06 95 THR A N 1
ATOM 764 C CA . THR A 1 95 ? -6.152 10.984 9.227 1 98.06 95 THR A CA 1
ATOM 765 C C . THR A 1 95 ? -7.434 10.281 9.672 1 98.06 95 THR A C 1
ATOM 767 O O . THR A 1 95 ? -8.07 9.578 8.891 1 98.06 95 THR A O 1
ATOM 770 N N . HIS A 1 96 ? -7.785 10.469 10.961 1 97.81 96 HIS A N 1
ATOM 771 C CA . HIS A 1 96 ? -8.961 9.828 11.547 1 97.81 96 HIS A CA 1
ATOM 772 C C . HIS A 1 96 ? -10.234 10.219 10.812 1 97.81 96 HIS A C 1
ATOM 774 O O . HIS A 1 96 ? -11.234 9.508 10.867 1 97.81 96 HIS A O 1
ATOM 780 N N . THR A 1 97 ? -10.219 11.352 10.062 1 97.75 97 THR A N 1
ATOM 781 C CA . THR A 1 97 ? -11.406 11.844 9.367 1 97.75 97 THR A CA 1
ATOM 782 C C . THR A 1 97 ? -11.633 11.07 8.07 1 97.75 97 THR A C 1
ATOM 784 O O . THR A 1 97 ? -12.656 11.25 7.406 1 97.75 97 THR A O 1
ATOM 787 N N . MET A 1 98 ? -10.758 10.164 7.66 1 97.31 98 MET A N 1
ATOM 788 C CA . MET A 1 98 ? -10.797 9.508 6.355 1 97.31 98 MET A CA 1
ATOM 789 C C . MET A 1 98 ? -11.25 8.055 6.488 1 97.31 98 MET A C 1
ATOM 791 O O . MET A 1 98 ? -11.195 7.293 5.52 1 97.31 98 MET A O 1
ATOM 795 N N . ILE A 1 99 ? -11.727 7.637 7.613 1 94.12 99 ILE A N 1
ATOM 796 C CA . ILE A 1 99 ? -11.969 6.23 7.91 1 94.12 99 ILE A CA 1
ATOM 797 C C . ILE A 1 99 ? -13.414 5.867 7.57 1 94.12 99 ILE A C 1
ATOM 799 O O . ILE A 1 99 ? -13.672 4.797 7.012 1 94.12 99 ILE A O 1
ATOM 803 N N . GLU A 1 100 ? -14.367 6.645 7.93 1 90.38 100 GLU A N 1
ATOM 804 C CA . GLU A 1 100 ? -15.758 6.219 7.84 1 90.38 100 GLU A CA 1
ATOM 805 C C . GLU A 1 100 ? -16.562 7.141 6.922 1 90.38 100 GLU A C 1
ATOM 807 O O . GLU A 1 100 ? -16.266 8.336 6.824 1 90.38 100 GLU A O 1
ATOM 812 N N . GLY A 1 101 ? -17.531 6.465 6.242 1 92.69 101 GLY A N 1
ATOM 813 C CA . GLY A 1 101 ? -18.594 7.25 5.645 1 92.69 101 GLY A CA 1
ATOM 814 C C . GLY A 1 101 ? -18.391 7.504 4.164 1 92.69 101 GLY A C 1
ATOM 815 O O . GLY A 1 101 ? -19.188 8.219 3.537 1 92.69 101 GLY A O 1
ATOM 816 N N . GLY A 1 102 ? -17.328 6.984 3.523 1 94.38 102 GLY A N 1
ATOM 817 C CA . GLY A 1 102 ? -17.078 7.258 2.117 1 94.38 102 GLY A CA 1
ATOM 818 C C . GLY A 1 102 ? -16.422 8.609 1.88 1 94.38 102 GLY A C 1
ATOM 819 O O . GLY A 1 102 ? -16.438 9.477 2.756 1 94.38 102 GLY A O 1
ATOM 820 N N . SER A 1 103 ? -16.031 8.891 0.656 1 96.12 103 SER A N 1
ATOM 821 C CA . SER A 1 103 ? -15.188 10.023 0.32 1 96.12 103 SER A CA 1
ATOM 822 C C . SER A 1 103 ? -15.906 11.344 0.562 1 96.12 103 SER A C 1
ATOM 824 O O . SER A 1 103 ? -15.312 12.305 1.054 1 96.12 103 SER A O 1
ATOM 826 N N . ILE A 1 104 ? -17.156 11.398 0.187 1 95.81 104 ILE A N 1
ATOM 827 C CA . ILE A 1 104 ? -17.891 12.648 0.3 1 95.81 104 ILE A CA 1
ATOM 828 C C . ILE A 1 104 ? -18 13.055 1.77 1 95.81 104 ILE A C 1
ATOM 830 O O . ILE A 1 104 ? -17.656 14.18 2.139 1 95.81 104 ILE A O 1
ATOM 834 N N . VAL A 1 105 ? -18.453 12.148 2.594 1 96.88 105 VAL A N 1
ATOM 835 C CA . VAL A 1 105 ? -18.594 12.398 4.023 1 96.88 105 VAL A CA 1
ATOM 836 C C . VAL A 1 105 ? -17.234 12.68 4.641 1 96.88 105 VAL A C 1
ATOM 838 O O . VAL A 1 105 ? -17.078 13.594 5.453 1 96.88 105 VAL A O 1
ATOM 841 N N . GLN A 1 106 ? -16.219 11.914 4.301 1 97.56 106 GLN A N 1
ATOM 842 C CA . GLN A 1 106 ? -14.867 12.078 4.832 1 97.56 106 GLN A CA 1
ATOM 843 C C . GLN A 1 106 ? -14.289 13.445 4.469 1 97.56 106 GLN A C 1
ATOM 845 O O . GLN A 1 106 ? -13.648 14.094 5.293 1 97.56 106 GLN A O 1
ATOM 850 N N . GLN A 1 107 ? -14.492 13.898 3.223 1 97.38 107 GLN A N 1
ATOM 851 C CA . GLN A 1 107 ? -14.016 15.211 2.812 1 97.38 107 GLN A CA 1
ATOM 852 C C . GLN A 1 107 ? -14.703 16.312 3.615 1 97.38 107 GLN A C 1
ATOM 854 O O . GLN A 1 107 ? -14.055 17.281 4.035 1 97.38 107 GLN A O 1
ATOM 859 N N . GLN A 1 108 ? -16 16.156 3.783 1 97.25 108 GLN A N 1
ATOM 860 C CA . GLN A 1 108 ? -16.734 17.125 4.578 1 97.25 108 GLN A CA 1
ATOM 861 C C . GLN A 1 108 ? -16.219 17.172 6.012 1 97.25 108 GLN A C 1
ATOM 863 O O . GLN A 1 108 ? -15.93 18.25 6.539 1 97.25 108 GLN A O 1
ATOM 868 N N . THR A 1 109 ? -16.125 16 6.625 1 97.56 109 THR A N 1
ATOM 869 C CA . THR A 1 109 ? -15.617 15.922 7.992 1 97.56 109 THR A CA 1
ATOM 870 C C . THR A 1 109 ? -14.227 16.547 8.086 1 97.56 109 THR A C 1
ATOM 872 O O . THR A 1 109 ? -13.945 17.297 9.023 1 97.56 109 THR A O 1
ATOM 875 N N . THR A 1 110 ? -13.336 16.234 7.141 1 97.81 110 THR A N 1
ATOM 876 C CA . THR A 1 110 ? -11.977 16.781 7.113 1 97.81 110 THR A CA 1
ATOM 877 C C . THR A 1 110 ? -12 18.297 7.027 1 97.81 110 THR A C 1
ATOM 879 O O . THR A 1 110 ? -11.273 18.984 7.75 1 97.81 110 THR A O 1
ATOM 882 N N . SER A 1 111 ? -12.867 18.844 6.227 1 97.19 111 SER A N 1
ATOM 883 C CA . SER A 1 111 ? -12.922 20.281 5.98 1 97.19 111 SER A CA 1
ATOM 884 C C . SER A 1 111 ? -13.438 21.031 7.207 1 97.19 111 SER A C 1
ATOM 886 O O . SER A 1 111 ? -13.266 22.25 7.309 1 97.19 111 SER A O 1
ATOM 888 N N . GLU A 1 112 ? -14.023 20.297 8.117 1 97.12 112 GLU A N 1
ATOM 889 C CA . GLU A 1 112 ? -14.594 20.922 9.312 1 97.12 112 GLU A CA 1
ATOM 890 C C . GLU A 1 112 ? -13.695 20.719 10.523 1 97.12 112 GLU A C 1
ATOM 892 O O . GLU A 1 112 ? -14 21.203 11.617 1 97.12 112 GLU A O 1
ATOM 897 N N . THR A 1 113 ? -12.695 19.984 10.367 1 96 113 THR A N 1
ATOM 898 C CA . THR A 1 113 ? -11.797 19.656 11.469 1 96 113 THR A CA 1
ATOM 899 C C . THR A 1 113 ? -10.594 20.594 11.484 1 96 113 THR A C 1
ATOM 901 O O . THR A 1 113 ? -9.938 20.797 10.453 1 96 113 THR A O 1
ATOM 904 N N . LYS A 1 114 ? -10.289 21.109 12.656 1 90.69 114 LYS A N 1
ATOM 905 C CA . LYS A 1 114 ? -9.133 21.984 12.82 1 90.69 114 LYS A CA 1
ATOM 906 C C . LYS A 1 114 ? -7.84 21.188 12.898 1 90.69 114 LYS A C 1
ATOM 908 O O . LYS A 1 114 ? -7.836 20.047 13.383 1 90.69 114 LYS A O 1
ATOM 913 N N . ASP A 1 115 ? -6.816 21.797 12.516 1 83 115 ASP A N 1
ATOM 914 C CA . ASP A 1 115 ? -5.508 21.156 12.477 1 83 115 ASP A CA 1
ATOM 915 C C . ASP A 1 115 ? -5.164 20.531 13.828 1 83 115 ASP A C 1
ATOM 917 O O . ASP A 1 115 ? -4.699 19.391 13.891 1 83 115 ASP A O 1
ATOM 921 N N . GLU A 1 116 ? -5.434 21.297 14.898 1 86.5 116 GLU A N 1
ATOM 922 C CA . GLU A 1 116 ? -5.055 20.844 16.234 1 86.5 116 GLU A CA 1
ATOM 923 C C . GLU A 1 116 ? -5.859 19.625 16.641 1 86.5 116 GLU A C 1
ATOM 925 O O . GLU A 1 116 ? -5.469 18.891 17.562 1 86.5 116 GLU A O 1
ATOM 930 N N . ASP A 1 117 ? -6.945 19.359 15.938 1 92.5 117 ASP A N 1
ATOM 931 C CA . ASP A 1 117 ? -7.84 18.266 16.312 1 92.5 117 ASP A CA 1
ATOM 932 C C . ASP A 1 117 ? -7.586 17.031 15.453 1 92.5 117 ASP A C 1
ATOM 934 O O . ASP A 1 117 ? -8.18 15.977 15.68 1 92.5 117 ASP A O 1
ATOM 938 N N . PHE A 1 118 ? -6.629 17.141 14.516 1 93.94 118 PHE A N 1
ATOM 939 C CA . PHE A 1 118 ? -6.363 16.016 13.633 1 93.94 118 PHE A CA 1
ATOM 940 C C . PHE A 1 118 ? -5.582 14.93 14.367 1 93.94 118 PHE A C 1
ATOM 942 O O . PHE A 1 118 ? -4.648 15.227 15.117 1 93.94 118 PHE A O 1
ATOM 949 N N . GLU A 1 119 ? -6.062 13.797 14.18 1 96.69 119 GLU A N 1
ATOM 950 C CA . GLU A 1 119 ? -5.293 12.602 14.508 1 96.69 119 GLU A CA 1
ATOM 951 C C . GLU A 1 119 ? -4.746 11.93 13.258 1 96.69 119 GLU A C 1
ATOM 953 O O . GLU A 1 119 ? -5.504 11.367 12.461 1 96.69 119 GLU A O 1
ATOM 958 N N . TYR A 1 120 ? -3.426 12.031 13.109 1 98.12 120 TYR A N 1
ATOM 959 C CA . TYR A 1 120 ? -2.768 11.375 11.984 1 98.12 120 TYR A CA 1
ATOM 960 C C . TYR A 1 120 ? -2.574 9.891 12.25 1 98.12 120 TYR A C 1
ATOM 962 O O . TYR A 1 120 ? -2.057 9.508 13.305 1 98.12 120 TYR A O 1
ATOM 970 N N . LEU A 1 121 ? -2.953 9.133 11.258 1 98.56 121 LEU A N 1
ATOM 971 C CA . LEU A 1 121 ? -2.887 7.68 11.414 1 98.56 121 LEU A CA 1
ATOM 972 C C . LEU A 1 121 ? -1.71 7.105 10.633 1 98.56 121 LEU A C 1
ATOM 974 O O . LEU A 1 121 ? -1.142 6.082 11.023 1 98.56 121 LEU A O 1
ATOM 978 N N . GLY A 1 122 ? -1.367 7.707 9.547 1 98.75 122 GLY A N 1
ATOM 979 C CA . GLY A 1 122 ? -0.249 7.234 8.742 1 98.75 122 GLY A CA 1
ATOM 980 C C . GLY A 1 122 ? 0.18 8.227 7.676 1 98.75 122 GLY A C 1
ATOM 981 O O . GLY A 1 122 ? -0.571 9.141 7.336 1 98.75 122 GLY A O 1
ATOM 982 N N . ILE A 1 123 ? 1.395 8.117 7.188 1 98.94 123 ILE A N 1
ATOM 983 C CA . ILE A 1 123 ? 1.951 8.875 6.074 1 98.94 123 ILE A CA 1
ATOM 984 C C . ILE A 1 123 ? 2.893 7.988 5.262 1 98.94 123 ILE A C 1
ATOM 986 O O . ILE A 1 123 ? 3.572 7.121 5.82 1 98.94 123 ILE A O 1
ATOM 990 N N . CYS A 1 124 ? 2.863 8.102 4.016 1 98.94 124 CYS A N 1
ATOM 991 C CA . CYS A 1 124 ? 3.768 7.398 3.113 1 98.94 124 CYS A CA 1
ATOM 992 C C . CYS A 1 124 ? 4.57 8.383 2.27 1 98.94 124 CYS A C 1
ATOM 994 O O . CYS A 1 124 ? 4.012 9.336 1.718 1 98.94 124 CYS A O 1
ATOM 996 N N . LEU A 1 125 ? 5.863 8.18 2.211 1 98.88 125 LEU A N 1
ATOM 997 C CA . LEU A 1 125 ? 6.809 9.055 1.524 1 98.88 125 LEU A CA 1
ATOM 998 C C . LEU A 1 125 ? 7.527 8.312 0.405 1 98.88 125 LEU A C 1
ATOM 1000 O O . LEU A 1 125 ? 7.781 7.109 0.516 1 98.88 125 LEU A O 1
ATOM 1004 N N . PHE A 1 126 ? 7.883 8.992 -0.594 1 98.81 126 PHE A N 1
ATOM 1005 C CA . PHE A 1 126 ? 8.789 8.492 -1.621 1 98.81 126 PHE A CA 1
ATOM 1006 C C . PHE A 1 126 ? 9.828 9.555 -1.99 1 98.81 126 PHE A C 1
ATOM 1008 O O . PHE A 1 126 ? 9.484 10.719 -2.184 1 98.81 126 PHE A O 1
ATOM 1015 N N . GLY A 1 127 ? 11.055 9.133 -2.102 1 98.31 127 GLY A N 1
ATOM 1016 C CA . GLY A 1 127 ? 12.102 10.07 -2.484 1 98.31 127 GLY A CA 1
ATOM 1017 C C . GLY A 1 127 ? 13.5 9.516 -2.283 1 98.31 127 GLY A C 1
ATOM 1018 O O . GLY A 1 127 ? 13.672 8.312 -2.105 1 98.31 127 GLY A O 1
ATOM 1019 N N . ASP A 1 128 ? 14.469 10.43 -2.359 1 98.06 128 ASP A N 1
ATOM 1020 C CA . ASP A 1 128 ? 15.875 10.062 -2.195 1 98.06 128 ASP A CA 1
ATOM 1021 C C . ASP A 1 128 ? 16.125 9.461 -0.813 1 98.06 128 ASP A C 1
ATOM 1023 O O . ASP A 1 128 ? 15.688 10.016 0.197 1 98.06 128 ASP A O 1
ATOM 1027 N N . THR A 1 129 ? 16.906 8.359 -0.792 1 98.12 129 THR A N 1
ATOM 1028 C CA . THR A 1 129 ? 17.141 7.586 0.425 1 98.12 129 THR A CA 1
ATOM 1029 C C . THR A 1 129 ? 17.75 8.469 1.51 1 98.12 129 THR A C 1
ATOM 1031 O O . THR A 1 129 ? 17.297 8.469 2.652 1 98.12 129 THR A O 1
ATOM 1034 N N . GLU A 1 130 ? 18.672 9.234 1.179 1 98.12 130 GLU A N 1
ATOM 1035 C CA . GLU A 1 130 ? 19.375 10.047 2.178 1 98.12 130 GLU A CA 1
ATOM 1036 C C . GLU A 1 130 ? 18.438 11.102 2.768 1 98.12 130 GLU A C 1
ATOM 1038 O O . GLU A 1 130 ? 18.469 11.359 3.973 1 98.12 130 GLU A O 1
ATOM 1043 N N . THR A 1 131 ? 17.641 11.711 1.922 1 98.5 131 THR A N 1
ATOM 1044 C CA . THR A 1 131 ? 16.688 12.727 2.377 1 98.5 131 THR A CA 1
ATOM 1045 C C . THR A 1 131 ? 15.648 12.109 3.309 1 98.5 131 THR A C 1
ATOM 1047 O O . THR A 1 131 ? 15.383 12.648 4.387 1 98.5 131 THR A O 1
ATOM 1050 N N . ILE A 1 132 ? 15.094 11 2.99 1 98.5 132 ILE A N 1
ATOM 1051 C CA . ILE A 1 132 ? 14.039 10.344 3.756 1 98.5 132 ILE A CA 1
ATOM 1052 C C . ILE A 1 132 ? 14.609 9.836 5.078 1 98.5 132 ILE A C 1
ATOM 1054 O O . ILE A 1 132 ? 13.992 10.008 6.133 1 98.5 132 ILE A O 1
ATOM 1058 N N . LYS A 1 133 ? 15.773 9.211 5.008 1 97.75 133 LYS A N 1
ATOM 1059 C CA . LYS A 1 133 ? 16.406 8.734 6.238 1 97.75 133 LYS A CA 1
ATOM 1060 C C . LYS A 1 133 ? 16.656 9.891 7.199 1 97.75 133 LYS A C 1
ATOM 1062 O O . LYS A 1 133 ? 16.562 9.727 8.422 1 97.75 133 LYS A O 1
ATOM 1067 N N . GLY A 1 134 ? 16.938 11.023 6.656 1 98.19 134 GLY A N 1
ATOM 1068 C CA . GLY A 1 134 ? 17.203 12.195 7.477 1 98.19 134 GLY A CA 1
ATOM 1069 C C . GLY A 1 134 ? 16.031 12.602 8.352 1 98.19 134 GLY A C 1
ATOM 1070 O O . GLY A 1 134 ? 16.234 13.078 9.469 1 98.19 134 GLY A O 1
ATOM 1071 N N . ILE A 1 135 ? 14.859 12.383 7.863 1 98.25 135 ILE A N 1
ATOM 1072 C CA . ILE A 1 135 ? 13.727 12.883 8.625 1 98.25 135 ILE A CA 1
ATOM 1073 C C . ILE A 1 135 ? 13.023 11.727 9.336 1 98.25 135 ILE A C 1
ATOM 1075 O O . ILE A 1 135 ? 12.094 11.945 10.117 1 98.25 135 ILE A O 1
ATOM 1079 N N . THR A 1 136 ? 13.477 10.461 9.109 1 98.31 136 THR A N 1
ATOM 1080 C CA . THR A 1 136 ? 12.773 9.328 9.703 1 98.31 136 THR A CA 1
ATOM 1081 C C . THR A 1 136 ? 13.688 8.555 10.641 1 98.31 136 THR A C 1
ATOM 1083 O O . THR A 1 136 ? 13.312 7.5 11.156 1 98.31 136 THR A O 1
ATOM 1086 N N . LYS A 1 137 ? 14.891 8.984 10.883 1 96.06 137 LYS A N 1
ATOM 1087 C CA . LYS A 1 137 ? 15.945 8.273 11.602 1 96.06 137 LYS A CA 1
ATOM 1088 C C . LYS A 1 137 ? 15.492 7.898 13.008 1 96.06 137 LYS A C 1
ATOM 1090 O O . LYS A 1 137 ? 15.977 6.918 13.578 1 96.06 137 LYS A O 1
ATOM 1095 N N . LYS A 1 138 ? 14.586 8.594 13.57 1 94.75 138 LYS A N 1
ATOM 1096 C CA . LYS A 1 138 ? 14.195 8.391 14.961 1 94.75 138 LYS A CA 1
ATOM 1097 C C . LYS A 1 138 ? 13.102 7.34 15.078 1 94.75 138 LYS A C 1
ATOM 1099 O O . LYS A 1 138 ? 12.734 6.934 16.188 1 94.75 138 LYS A O 1
ATOM 1104 N N . PHE A 1 139 ? 12.57 6.926 13.992 1 96.75 139 PHE A N 1
ATOM 1105 C CA . PHE A 1 139 ? 11.469 5.969 14.023 1 96.75 139 PHE A CA 1
ATOM 1106 C C . PHE A 1 139 ? 11.992 4.539 13.953 1 96.75 139 PHE A C 1
ATOM 1108 O O . PHE A 1 139 ? 13.008 4.277 13.312 1 96.75 139 PHE A O 1
ATOM 1115 N N . SER A 1 140 ? 11.25 3.684 14.531 1 94.56 140 SER A N 1
ATOM 1116 C CA . SER A 1 140 ? 11.641 2.277 14.555 1 94.56 140 SER A CA 1
ATOM 1117 C C . SER A 1 140 ? 10.938 1.489 13.453 1 94.56 140 SER A C 1
ATOM 1119 O O . SER A 1 140 ? 9.812 1.821 13.062 1 94.56 140 SER A O 1
ATOM 1121 N N . LEU A 1 141 ? 11.625 0.438 13.016 1 93.19 141 LEU A N 1
ATOM 1122 C CA . LEU A 1 141 ? 11.055 -0.479 12.039 1 93.19 141 LEU A CA 1
ATOM 1123 C C . LEU A 1 141 ? 9.875 -1.246 12.641 1 93.19 141 LEU A C 1
ATOM 1125 O O . LEU A 1 141 ? 9.891 -1.593 13.82 1 93.19 141 LEU A O 1
ATOM 1129 N N . TYR A 1 142 ? 8.898 -1.434 11.797 1 88.31 142 TYR A N 1
ATOM 1130 C CA . TYR A 1 142 ? 7.836 -2.357 12.188 1 88.31 142 TYR A CA 1
ATOM 1131 C C . TYR A 1 142 ? 8.32 -3.801 12.133 1 88.31 142 TYR A C 1
ATOM 1133 O O . TYR A 1 142 ? 8.75 -4.281 11.086 1 88.31 142 TYR A O 1
ATOM 1141 N N . LYS A 1 143 ? 8.5 -4.508 13.281 1 84.38 143 LYS A N 1
ATOM 1142 C CA . LYS A 1 143 ? 9.016 -5.871 13.336 1 84.38 143 LYS A CA 1
ATOM 1143 C C . LYS A 1 143 ? 7.895 -6.867 13.633 1 84.38 143 LYS A C 1
ATOM 1145 O O . LYS A 1 143 ? 6.895 -6.516 14.266 1 84.38 143 LYS A O 1
ATOM 1150 N N . MET B 1 1 ? -18.312 19.844 -11.883 1 39.28 1 MET B N 1
ATOM 1151 C CA . MET B 1 1 ? -17.406 18.969 -11.148 1 39.28 1 MET B CA 1
ATOM 1152 C C . MET B 1 1 ? -17.75 17.5 -11.383 1 39.28 1 MET B C 1
ATOM 1154 O O . MET B 1 1 ? -18.906 17.109 -11.258 1 39.28 1 MET B O 1
ATOM 1158 N N . ALA B 1 2 ? -17.109 16.828 -12.164 1 51.97 2 ALA B N 1
ATOM 1159 C CA . ALA B 1 2 ? -17.594 15.516 -12.539 1 51.97 2 ALA B CA 1
ATOM 1160 C C . ALA B 1 2 ? -18 14.703 -11.312 1 51.97 2 ALA B C 1
ATOM 1162 O O . ALA B 1 2 ? -17.25 14.656 -10.328 1 51.97 2 ALA B O 1
ATOM 1163 N N . SER B 1 3 ? -19.156 14.367 -11.125 1 83 3 SER B N 1
ATOM 1164 C CA . SER B 1 3 ? -19.766 13.609 -10.031 1 83 3 SER B CA 1
ATOM 1165 C C . SER B 1 3 ? -19.016 12.305 -9.789 1 83 3 SER B C 1
ATOM 1167 O O . SER B 1 3 ? -18.578 11.648 -10.742 1 83 3 SER B O 1
ATOM 1169 N N . LEU B 1 4 ? -18.422 12.102 -8.523 1 89.31 4 LEU B N 1
ATOM 1170 C CA . LEU B 1 4 ? -17.75 10.859 -8.133 1 89.31 4 LEU B CA 1
ATOM 1171 C C . LEU B 1 4 ? -18.672 9.664 -8.344 1 89.31 4 LEU B C 1
ATOM 1173 O O . LEU B 1 4 ? -19.875 9.742 -8.094 1 89.31 4 LEU B O 1
ATOM 1177 N N . PRO B 1 5 ? -18.125 8.664 -8.984 1 93.56 5 PRO B N 1
ATOM 1178 C CA . PRO B 1 5 ? -18.922 7.441 -9.117 1 93.56 5 PRO B CA 1
ATOM 1179 C C . PRO B 1 5 ? -19.312 6.844 -7.762 1 93.56 5 PRO B C 1
ATOM 1181 O O . PRO B 1 5 ? -18.891 7.352 -6.719 1 93.56 5 PRO B O 1
ATOM 1184 N N . ASP B 1 6 ? -20.156 5.77 -7.812 1 95.19 6 ASP B N 1
ATOM 1185 C CA . ASP B 1 6 ? -20.484 5.027 -6.602 1 95.19 6 ASP B CA 1
ATOM 1186 C C . ASP B 1 6 ? -19.234 4.457 -5.945 1 95.19 6 ASP B C 1
ATOM 1188 O O . ASP B 1 6 ? -18.469 3.729 -6.582 1 95.19 6 ASP B O 1
ATOM 1192 N N . GLU B 1 7 ? -18.984 4.789 -4.719 1 94.69 7 GLU B N 1
ATOM 1193 C CA . GLU B 1 7 ? -17.766 4.41 -4.004 1 94.69 7 GLU B CA 1
ATOM 1194 C C . GLU B 1 7 ? -17.672 2.895 -3.828 1 94.69 7 GLU B C 1
ATOM 1196 O O . GLU B 1 7 ? -16.609 2.361 -3.521 1 94.69 7 GLU B O 1
ATOM 1201 N N . ASN B 1 8 ? -18.797 2.211 -4.035 1 95.19 8 ASN B N 1
ATOM 1202 C CA . ASN B 1 8 ? -18.812 0.761 -3.865 1 95.19 8 ASN B CA 1
ATOM 1203 C C . ASN B 1 8 ? -18.734 0.039 -5.207 1 95.19 8 ASN B C 1
ATOM 1205 O O . ASN B 1 8 ? -18.875 -1.185 -5.27 1 95.19 8 ASN B O 1
ATOM 1209 N N . GLN B 1 9 ? -18.578 0.815 -6.234 1 97.06 9 GLN B N 1
ATOM 1210 C CA . GLN B 1 9 ? -18.531 0.221 -7.566 1 97.06 9 GLN B CA 1
ATOM 1211 C C . GLN B 1 9 ? -17.266 -0.626 -7.742 1 97.06 9 GLN B C 1
ATOM 1213 O O . GLN B 1 9 ? -17.312 -1.697 -8.352 1 97.06 9 GLN B O 1
ATOM 1218 N N . LYS B 1 10 ? -16.156 -0.146 -7.348 1 98 10 LYS B N 1
ATOM 1219 C CA . LYS B 1 10 ? -14.867 -0.822 -7.441 1 98 10 LYS B CA 1
ATOM 1220 C C . LYS B 1 10 ? -14.156 -0.848 -6.09 1 98 10 LYS B C 1
ATOM 1222 O O . LYS B 1 10 ? -14.617 -0.226 -5.133 1 98 10 LYS B O 1
ATOM 1227 N N . ARG B 1 11 ? -13.125 -1.607 -6.012 1 98.25 11 ARG B N 1
ATOM 1228 C CA . ARG B 1 11 ? -12.391 -1.672 -4.754 1 98.25 11 ARG B CA 1
ATOM 1229 C C . ARG B 1 11 ? -11 -2.27 -4.957 1 98.25 11 ARG B C 1
ATOM 1231 O O . ARG B 1 11 ? -10.773 -3.012 -5.914 1 98.25 11 ARG B O 1
ATOM 1238 N N . PHE B 1 12 ? -10.117 -1.885 -4.098 1 98.75 12 PHE B N 1
ATOM 1239 C CA . PHE B 1 12 ? -8.859 -2.582 -3.869 1 98.75 12 PHE B CA 1
ATOM 1240 C C . PHE B 1 12 ? -9.031 -3.693 -2.842 1 98.75 12 PHE B C 1
ATOM 1242 O O . PHE B 1 12 ? -9.656 -3.49 -1.8 1 98.75 12 PHE B O 1
ATOM 1249 N N . VAL B 1 13 ? -8.469 -4.852 -3.105 1 98.88 13 VAL B N 1
ATOM 1250 C CA . VAL B 1 13 ? -8.461 -5.926 -2.121 1 98.88 13 VAL B CA 1
ATOM 1251 C C . VAL B 1 13 ? -7.082 -6.57 -2.061 1 98.88 13 VAL B C 1
ATOM 1253 O O . VAL B 1 13 ? -6.586 -7.094 -3.062 1 98.88 13 VAL B O 1
ATOM 1256 N N . ALA B 1 14 ? -6.477 -6.523 -0.955 1 98.94 14 ALA B N 1
ATOM 1257 C CA . ALA B 1 14 ? -5.246 -7.266 -0.704 1 98.94 14 ALA B CA 1
ATOM 1258 C C . ALA B 1 14 ? -5.523 -8.531 0.108 1 98.94 14 ALA B C 1
ATOM 1260 O O . ALA B 1 14 ? -6.328 -8.508 1.04 1 98.94 14 ALA B O 1
ATOM 1261 N N . ILE B 1 15 ? -4.91 -9.57 -0.252 1 98.88 15 ILE B N 1
ATOM 1262 C CA . ILE B 1 15 ? -4.953 -10.836 0.472 1 98.88 15 ILE B CA 1
ATOM 1263 C C . ILE B 1 15 ? -3.545 -11.227 0.913 1 98.88 15 ILE B C 1
ATOM 1265 O O . ILE B 1 15 ? -2.646 -11.375 0.082 1 98.88 15 ILE B O 1
ATOM 1269 N N . LEU B 1 16 ? -3.377 -11.414 2.227 1 98.75 16 LEU B N 1
ATOM 1270 C CA . LEU B 1 16 ? -2.049 -11.633 2.793 1 98.75 16 LEU B CA 1
ATOM 1271 C C . LEU B 1 16 ? -1.966 -12.984 3.488 1 98.75 16 LEU B C 1
ATOM 1273 O O . LEU B 1 16 ? -2.906 -13.398 4.172 1 98.75 16 LEU B O 1
ATOM 1277 N N . ASN B 1 17 ? -0.802 -13.664 3.262 1 98.25 17 ASN B N 1
ATOM 1278 C CA . ASN B 1 17 ? -0.544 -14.93 3.93 1 98.25 17 ASN B CA 1
ATOM 1279 C C . ASN B 1 17 ? -0.436 -14.758 5.441 1 98.25 17 ASN B C 1
ATOM 1281 O O . ASN B 1 17 ? 0.472 -14.086 5.93 1 98.25 17 ASN B O 1
ATOM 1285 N N . LYS B 1 18 ? -1.287 -15.391 6.188 1 97 18 LYS B N 1
ATOM 1286 C CA . LYS B 1 18 ? -1.405 -15.148 7.625 1 97 18 LYS B CA 1
ATOM 1287 C C . LYS B 1 18 ? -0.196 -15.703 8.375 1 97 18 LYS B C 1
ATOM 1289 O O . LYS B 1 18 ? -0.005 -15.414 9.555 1 97 18 LYS B O 1
ATOM 1294 N N . LYS B 1 19 ? 0.609 -16.469 7.715 1 96.94 19 LYS B N 1
ATOM 1295 C CA . LYS B 1 19 ? 1.754 -17.109 8.367 1 96.94 19 LYS B CA 1
ATOM 1296 C C . LYS B 1 19 ? 2.912 -16.125 8.516 1 96.94 19 LYS B C 1
ATOM 1298 O O . LYS B 1 19 ? 3.867 -16.391 9.242 1 96.94 19 LYS B O 1
ATOM 1303 N N . MET B 1 20 ? 2.777 -15.039 7.855 1 97.06 20 MET B N 1
ATOM 1304 C CA . MET B 1 20 ? 3.838 -14.039 7.934 1 97.06 20 MET B CA 1
ATOM 1305 C C . MET B 1 20 ? 3.807 -13.312 9.273 1 97.06 20 MET B C 1
ATOM 1307 O O . MET B 1 20 ? 2.738 -13.117 9.859 1 97.06 20 MET B O 1
ATOM 1311 N N . ASP B 1 21 ? 5.004 -12.969 9.734 1 96.62 21 ASP B N 1
ATOM 1312 C CA . ASP B 1 21 ? 5.027 -12.07 10.883 1 96.62 21 ASP B CA 1
ATOM 1313 C C . ASP B 1 21 ? 4.59 -10.656 10.484 1 96.62 21 ASP B C 1
ATOM 1315 O O . ASP B 1 21 ? 4.371 -10.383 9.305 1 96.62 21 ASP B O 1
ATOM 1319 N N . LEU B 1 22 ? 4.43 -9.844 11.406 1 96.62 22 LEU B N 1
ATOM 1320 C CA . LEU B 1 22 ? 3.83 -8.531 11.195 1 96.62 22 LEU B CA 1
ATOM 1321 C C . LEU B 1 22 ? 4.703 -7.676 10.281 1 96.62 22 LEU B C 1
ATOM 1323 O O . LEU B 1 22 ? 4.195 -7.031 9.359 1 96.62 22 LEU B O 1
ATOM 1327 N N . GLY B 1 23 ? 6.016 -7.625 10.508 1 96.88 23 GLY B N 1
ATOM 1328 C CA . GLY B 1 23 ? 6.914 -6.852 9.664 1 96.88 23 GLY B CA 1
ATOM 1329 C C . GLY B 1 23 ? 6.84 -7.234 8.195 1 96.88 23 GLY B C 1
ATOM 1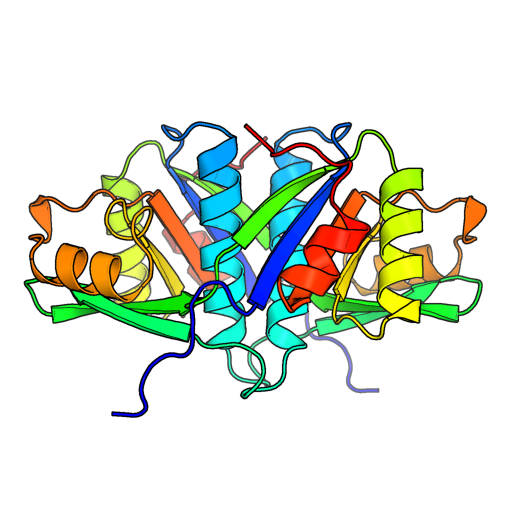330 O O . GLY B 1 23 ? 6.719 -6.371 7.328 1 96.88 23 GLY B O 1
ATOM 1331 N N . ARG B 1 24 ? 6.926 -8.508 7.953 1 97 24 ARG B N 1
ATOM 1332 C CA . ARG B 1 24 ? 6.824 -9.008 6.586 1 97 24 ARG B CA 1
ATOM 1333 C C . ARG B 1 24 ? 5.449 -8.711 5.996 1 97 24 ARG B C 1
ATOM 1335 O O . ARG B 1 24 ? 5.34 -8.352 4.82 1 97 24 ARG B O 1
ATOM 1342 N N . THR B 1 25 ? 4.438 -8.828 6.781 1 98.19 25 THR B N 1
ATOM 1343 C CA . THR B 1 25 ? 3.072 -8.547 6.355 1 98.19 25 THR B CA 1
ATOM 1344 C C . THR B 1 25 ? 2.947 -7.113 5.855 1 98.19 25 THR B C 1
ATOM 1346 O O . THR B 1 25 ? 2.416 -6.871 4.77 1 98.19 25 THR B O 1
ATOM 1349 N N . LEU B 1 26 ? 3.471 -6.188 6.578 1 98.56 26 LEU B N 1
ATOM 1350 C CA . LEU B 1 26 ? 3.395 -4.773 6.215 1 98.56 26 LEU B CA 1
ATOM 1351 C C . LEU B 1 26 ? 4.258 -4.48 4.992 1 98.56 26 LEU B C 1
ATOM 1353 O O . LEU B 1 26 ? 3.842 -3.742 4.098 1 98.56 26 LEU B O 1
ATOM 1357 N N . ASN B 1 27 ? 5.43 -5.062 4.945 1 97.88 27 ASN B N 1
ATOM 1358 C CA . ASN B 1 27 ? 6.336 -4.914 3.811 1 97.88 27 ASN B CA 1
ATOM 1359 C C . ASN B 1 27 ? 5.688 -5.391 2.512 1 97.88 27 ASN B C 1
ATOM 1361 O O . ASN B 1 27 ? 5.672 -4.664 1.519 1 97.88 27 ASN B O 1
ATOM 1365 N N . VAL B 1 28 ? 5.133 -6.566 2.543 1 98.69 28 VAL B N 1
ATOM 1366 C CA . VAL B 1 28 ? 4.492 -7.156 1.372 1 98.69 28 VAL B CA 1
ATOM 1367 C C . VAL B 1 28 ? 3.297 -6.305 0.951 1 98.69 28 VAL B C 1
ATOM 1369 O O . VAL B 1 28 ? 3.137 -5.992 -0.231 1 98.69 28 VAL B O 1
ATOM 1372 N N . LEU B 1 29 ? 2.49 -5.914 1.905 1 98.88 29 LEU B N 1
ATOM 1373 C CA . LEU B 1 29 ? 1.321 -5.098 1.597 1 98.88 29 LEU B CA 1
ATOM 1374 C C . LEU B 1 29 ? 1.732 -3.805 0.898 1 98.88 29 LEU B C 1
ATOM 1376 O O . LEU B 1 29 ? 1.124 -3.414 -0.101 1 98.88 29 LEU B O 1
ATOM 1380 N N . GLY B 1 30 ? 2.736 -3.152 1.443 1 98.81 30 GLY B N 1
ATOM 1381 C CA . GLY B 1 30 ? 3.225 -1.941 0.804 1 98.81 30 GLY B CA 1
ATOM 1382 C C . GLY B 1 30 ? 3.641 -2.154 -0.64 1 98.81 30 GLY B C 1
ATOM 1383 O O . GLY B 1 30 ? 3.227 -1.406 -1.527 1 98.81 30 GLY B O 1
ATOM 1384 N N . HIS B 1 31 ? 4.383 -3.191 -0.92 1 98.81 31 HIS B N 1
ATOM 1385 C CA . HIS B 1 31 ? 4.902 -3.473 -2.252 1 98.81 31 HIS B CA 1
ATOM 1386 C C . HIS B 1 31 ? 3.773 -3.748 -3.24 1 98.81 31 HIS B C 1
ATOM 1388 O O . HIS B 1 31 ? 3.732 -3.16 -4.324 1 98.81 31 HIS B O 1
ATOM 1394 N N . ILE B 1 32 ? 2.859 -4.578 -2.85 1 98.94 32 ILE B N 1
ATOM 1395 C CA . ILE B 1 32 ? 1.838 -4.961 -3.818 1 98.94 32 ILE B CA 1
ATOM 1396 C C . ILE B 1 32 ? 0.871 -3.801 -4.035 1 98.94 32 ILE B C 1
ATOM 1398 O O . ILE B 1 32 ? 0.333 -3.629 -5.133 1 98.94 32 ILE B O 1
ATOM 1402 N N . SER B 1 33 ? 0.692 -2.969 -3.059 1 98.88 33 SER B N 1
ATOM 1403 C CA . SER B 1 33 ? -0.205 -1.825 -3.182 1 98.88 33 SER B CA 1
ATOM 1404 C C . SER B 1 33 ? 0.357 -0.784 -4.145 1 98.88 33 SER B C 1
ATOM 1406 O O . SER B 1 33 ? -0.331 -0.355 -5.074 1 98.88 33 SER B O 1
ATOM 1408 N N . VAL B 1 34 ? 1.643 -0.416 -3.977 1 98.62 34 VAL B N 1
ATOM 1409 C CA . VAL B 1 34 ? 2.205 0.604 -4.855 1 98.62 34 VAL B CA 1
ATOM 1410 C C . VAL B 1 34 ? 2.355 0.045 -6.266 1 98.62 34 VAL B C 1
ATOM 1412 O O . VAL B 1 34 ? 2.148 0.76 -7.25 1 98.62 34 VAL B O 1
ATOM 1415 N N . GLY B 1 35 ? 2.725 -1.211 -6.395 1 98.44 35 GLY B N 1
ATOM 1416 C CA . GLY B 1 35 ? 2.822 -1.839 -7.703 1 98.44 35 GLY B CA 1
ATOM 1417 C C . GLY B 1 35 ? 1.516 -1.822 -8.469 1 98.44 35 GLY B C 1
ATOM 1418 O O . GLY B 1 35 ? 1.491 -1.485 -9.656 1 98.44 35 GLY B O 1
ATOM 1419 N N . LEU B 1 36 ? 0.432 -2.191 -7.785 1 98.56 36 LEU B N 1
ATOM 1420 C CA . LEU B 1 36 ? -0.873 -2.234 -8.438 1 98.56 36 LEU B CA 1
ATOM 1421 C C . LEU B 1 36 ? -1.311 -0.84 -8.875 1 98.56 36 LEU B C 1
ATOM 1423 O O . LEU B 1 36 ? -1.777 -0.653 -10 1 98.56 36 LEU B O 1
ATOM 1427 N N . SER B 1 37 ? -1.167 0.081 -7.969 1 98 37 SER B N 1
ATOM 1428 C CA . SER B 1 37 ? -1.573 1.447 -8.281 1 98 37 SER B CA 1
ATOM 1429 C C . SER B 1 37 ? -0.824 1.982 -9.5 1 98 37 SER B C 1
ATOM 1431 O O . SER B 1 37 ? -1.411 2.652 -10.352 1 98 37 SER B O 1
ATOM 1433 N N . ASP B 1 38 ? 0.428 1.706 -9.602 1 97.12 38 ASP B N 1
ATOM 1434 C CA . ASP B 1 38 ? 1.237 2.133 -10.742 1 97.12 38 ASP B CA 1
ATOM 1435 C C . ASP B 1 38 ? 0.754 1.479 -12.031 1 97.12 38 ASP B C 1
ATOM 1437 O O . ASP B 1 38 ? 0.847 2.076 -13.109 1 97.12 38 ASP B O 1
ATOM 1441 N N . LEU B 1 39 ? 0.216 0.289 -11.922 1 95.5 39 LEU B N 1
ATOM 1442 C CA . LEU B 1 39 ? -0.204 -0.496 -13.07 1 95.5 39 LEU B CA 1
ATOM 1443 C C . LEU B 1 39 ? -1.519 0.03 -13.641 1 95.5 39 LEU B C 1
ATOM 1445 O O . LEU B 1 39 ? -1.829 -0.194 -14.812 1 95.5 39 LEU B O 1
ATOM 1449 N N . LEU B 1 40 ? -2.277 0.671 -12.789 1 95.62 40 LEU B N 1
ATOM 1450 C CA . LEU B 1 40 ? -3.617 1.093 -13.18 1 95.62 40 LEU B CA 1
ATOM 1451 C C . LEU B 1 40 ? -3.553 2.248 -14.172 1 95.62 40 LEU B C 1
ATOM 1453 O O . LEU B 1 40 ? -2.697 3.129 -14.055 1 95.62 40 LEU B O 1
ATOM 1457 N N . GLU B 1 41 ? -4.402 2.25 -15.094 1 88.5 41 GLU B N 1
ATOM 1458 C CA . GLU B 1 41 ? -4.559 3.389 -15.992 1 88.5 41 GLU B CA 1
ATOM 1459 C C . GLU B 1 41 ? -5.234 4.562 -15.289 1 88.5 41 GLU B C 1
ATOM 1461 O O . GLU B 1 41 ? -5.938 4.371 -14.289 1 88.5 41 GLU B O 1
ATOM 1466 N N . GLN B 1 42 ? -4.961 5.727 -15.719 1 76.69 42 GLN B N 1
ATOM 1467 C CA . GLN B 1 42 ? -5.453 6.949 -15.086 1 76.69 42 GLN B CA 1
ATOM 1468 C C . GLN B 1 42 ? -6.969 6.91 -14.914 1 76.69 42 GLN B C 1
ATOM 1470 O O . GLN B 1 42 ? -7.5 7.438 -13.938 1 76.69 42 GLN B O 1
ATOM 1475 N N . SER B 1 43 ? -7.637 6.211 -15.734 1 78.12 43 SER B N 1
ATOM 1476 C CA . SER B 1 43 ? -9.094 6.242 -15.672 1 78.12 43 SER B CA 1
ATOM 1477 C C . SER B 1 43 ? -9.641 5.047 -14.898 1 78.12 43 SER B C 1
ATOM 1479 O O . SER B 1 43 ? -10.844 4.961 -14.648 1 78.12 43 SER B O 1
ATOM 1481 N N . ASP B 1 44 ? -8.82 4.242 -14.438 1 88 44 ASP B N 1
ATOM 1482 C CA . ASP B 1 44 ? -9.289 3.035 -13.766 1 88 44 ASP B CA 1
ATOM 1483 C C . ASP B 1 44 ? -9.742 3.344 -12.336 1 88 44 ASP B C 1
ATOM 1485 O O . ASP B 1 44 ? -10.867 3.025 -11.953 1 88 44 ASP B O 1
ATOM 1489 N N . ALA B 1 45 ? -8.898 3.99 -11.602 1 92.88 45 ALA B N 1
ATOM 1490 C CA . ALA B 1 45 ? -9.211 4.348 -10.219 1 92.88 45 ALA B CA 1
ATOM 1491 C C . ALA B 1 45 ? -9.438 5.848 -10.078 1 92.88 45 ALA B C 1
ATOM 1493 O O . ALA B 1 45 ? -9.094 6.621 -10.977 1 92.88 45 ALA B O 1
ATOM 1494 N N . GLU B 1 46 ? -10.18 6.191 -9.086 1 96.25 46 GLU B N 1
ATOM 1495 C CA . GLU B 1 46 ? -10.461 7.578 -8.727 1 96.25 46 GLU B CA 1
ATOM 1496 C C . GLU B 1 46 ? -9.812 7.949 -7.398 1 96.25 46 GLU B C 1
ATOM 1498 O O . GLU B 1 46 ? -10.031 7.273 -6.387 1 96.25 46 GLU B O 1
ATOM 1503 N N . PHE B 1 47 ? -9 8.961 -7.438 1 97.19 47 PHE B N 1
ATOM 1504 C CA . PHE B 1 47 ? -8.367 9.477 -6.23 1 97.19 47 PHE B CA 1
ATOM 1505 C C . PHE B 1 47 ? -8.828 10.906 -5.953 1 97.19 47 PHE B C 1
ATOM 1507 O O . PHE B 1 47 ? -9.039 11.688 -6.879 1 97.19 47 PHE B O 1
ATOM 1514 N N . VAL B 1 48 ? -8.922 11.227 -4.703 1 97.5 48 VAL B N 1
ATOM 1515 C CA . VAL B 1 48 ? -9.492 12.516 -4.332 1 97.5 48 VAL B CA 1
ATOM 1516 C C . VAL B 1 48 ? -8.57 13.227 -3.342 1 97.5 48 VAL B C 1
ATOM 1518 O O . VAL B 1 48 ? -7.938 12.578 -2.502 1 97.5 48 VAL B O 1
ATOM 1521 N N . ASP B 1 49 ? -8.602 14.539 -3.457 1 97.88 49 ASP B N 1
ATOM 1522 C CA . ASP B 1 49 ? -7.871 15.398 -2.535 1 97.88 49 ASP B CA 1
ATOM 1523 C C . ASP B 1 49 ? -8.75 15.828 -1.364 1 97.88 49 ASP B C 1
ATOM 1525 O O . ASP B 1 49 ? -9.945 16.094 -1.541 1 97.88 49 ASP B O 1
ATOM 1529 N N . TYR B 1 50 ? -8.133 15.836 -0.23 1 97.69 50 TYR B N 1
ATOM 1530 C CA . TYR B 1 50 ? -8.773 16.359 0.974 1 97.69 50 TYR B CA 1
ATOM 1531 C C . TYR B 1 50 ? -8.141 17.672 1.409 1 97.69 50 TYR B C 1
ATOM 1533 O O . TYR B 1 50 ? -6.922 17.844 1.293 1 97.69 50 TYR B O 1
ATOM 1541 N N . TYR B 1 51 ? -8.953 18.594 1.888 1 96.94 51 TYR B N 1
ATOM 1542 C CA . TYR B 1 51 ? -8.508 19.859 2.467 1 96.94 51 TYR B CA 1
ATOM 1543 C C . TYR B 1 51 ? -9.117 20.062 3.846 1 96.94 51 TYR B C 1
ATOM 1545 O O . TYR B 1 51 ? -10.328 19.906 4.023 1 96.94 51 TYR B O 1
ATOM 1553 N N . ASP B 1 52 ? -8.211 20.344 4.781 1 95.81 52 ASP B N 1
ATOM 1554 C CA . ASP B 1 52 ? -8.734 20.562 6.125 1 95.81 52 ASP B CA 1
ATOM 1555 C C . ASP B 1 52 ? -9.289 21.969 6.289 1 95.81 52 ASP B C 1
ATOM 1557 O O . ASP B 1 52 ? -9.391 22.719 5.316 1 95.81 52 ASP B O 1
ATOM 1561 N N . LYS B 1 53 ? -9.711 22.297 7.527 1 95.12 53 LYS B N 1
ATOM 1562 C CA . LYS B 1 53 ? -10.367 23.562 7.805 1 95.12 53 LYS B CA 1
ATOM 1563 C C . LYS B 1 53 ? -9.43 24.734 7.5 1 95.12 53 LYS B C 1
ATOM 1565 O O . LYS B 1 53 ? -9.883 25.812 7.102 1 95.12 53 LYS B O 1
ATOM 1570 N N . ASP B 1 54 ? -8.133 24.531 7.672 1 93.19 54 ASP B N 1
ATOM 1571 C CA . ASP B 1 54 ? -7.137 25.562 7.43 1 93.19 54 ASP B CA 1
ATOM 1572 C C . ASP B 1 54 ? -6.629 25.516 5.992 1 93.19 54 ASP B C 1
ATOM 1574 O O . ASP B 1 54 ? -5.605 26.125 5.668 1 93.19 54 ASP B O 1
ATOM 1578 N N . LYS B 1 55 ? -7.18 24.641 5.121 1 93.88 55 LYS B N 1
ATOM 1579 C CA . LYS B 1 55 ? -6.91 24.5 3.691 1 93.88 55 LYS B CA 1
ATOM 1580 C C . LYS B 1 55 ? -5.578 23.797 3.445 1 93.88 55 LYS B C 1
ATOM 1582 O O . LYS B 1 55 ? -4.965 23.969 2.389 1 93.88 55 LYS B O 1
ATOM 1587 N N . HIS B 1 56 ? -5.102 23.156 4.488 1 94.38 56 HIS B N 1
ATOM 1588 C CA . HIS B 1 56 ? -3.971 22.281 4.227 1 94.38 56 HIS B CA 1
ATOM 1589 C C . HIS B 1 56 ? -4.383 21.094 3.354 1 94.38 56 HIS B C 1
ATOM 1591 O O . HIS B 1 56 ? -5.453 20.516 3.549 1 94.38 56 HIS B O 1
ATOM 1597 N N . HIS B 1 57 ? -3.486 20.781 2.457 1 96.69 57 HIS B N 1
ATOM 1598 C CA . HIS B 1 57 ? -3.748 19.797 1.413 1 96.69 57 HIS B CA 1
ATOM 1599 C C . HIS B 1 57 ? -3.324 18.406 1.854 1 96.69 57 HIS B C 1
ATOM 1601 O O . HIS B 1 57 ? -2.16 18.188 2.197 1 96.69 57 HIS B O 1
ATOM 1607 N N . HIS B 1 58 ? -4.25 17.453 1.989 1 97.38 58 HIS B N 1
ATOM 1608 C CA . HIS B 1 58 ? -4.039 16.016 2.178 1 97.38 58 HIS B CA 1
ATOM 1609 C C . HIS B 1 58 ? -4.324 15.25 0.896 1 97.38 58 HIS B C 1
ATOM 1611 O O . HIS B 1 58 ? -5.484 14.953 0.589 1 97.38 58 HIS B O 1
ATOM 1617 N N . PRO B 1 59 ? -3.334 14.875 0.224 1 97.69 59 PRO B N 1
ATOM 1618 C CA . PRO B 1 59 ? -3.52 14.547 -1.189 1 97.69 59 PRO B CA 1
ATOM 1619 C C . PRO B 1 59 ? -3.895 13.078 -1.407 1 97.69 59 PRO B C 1
ATOM 1621 O O . PRO B 1 59 ? -3.381 12.195 -0.714 1 97.69 59 PRO B O 1
ATOM 1624 N N . ASN B 1 60 ? -4.742 12.875 -2.4 1 97.56 60 ASN B N 1
ATOM 1625 C CA . ASN B 1 60 ? -4.723 11.766 -3.346 1 97.56 60 ASN B CA 1
ATOM 1626 C C . ASN B 1 60 ? -5.066 10.445 -2.666 1 97.56 60 ASN B C 1
ATOM 1628 O O . ASN B 1 60 ? -4.34 9.461 -2.807 1 97.56 60 ASN B O 1
ATOM 1632 N N . ILE B 1 61 ? -6.215 10.398 -1.961 1 98 61 ILE B N 1
ATOM 1633 C CA . ILE B 1 61 ? -6.703 9.164 -1.359 1 98 61 ILE B CA 1
ATOM 1634 C C . ILE B 1 61 ? -7.711 8.5 -2.293 1 98 61 ILE B C 1
ATOM 1636 O O . ILE B 1 61 ? -8.531 9.18 -2.918 1 98 61 ILE B O 1
ATOM 1640 N N . SER B 1 62 ? -7.66 7.266 -2.359 1 97.81 62 SER B N 1
ATOM 1641 C CA . SER B 1 62 ? -8.578 6.535 -3.227 1 97.81 62 SER B CA 1
ATOM 1642 C C . SER B 1 62 ? -10.031 6.793 -2.84 1 97.81 62 SER B C 1
ATOM 1644 O O . SER B 1 62 ? -10.391 6.723 -1.662 1 97.81 62 SER B O 1
ATOM 1646 N N . HIS B 1 63 ? -10.789 7.094 -3.836 1 97.75 63 HIS B N 1
ATOM 1647 C CA . HIS B 1 63 ? -12.234 7.176 -3.666 1 97.75 63 HIS B CA 1
ATOM 1648 C C . HIS B 1 63 ? -12.828 5.82 -3.293 1 97.75 63 HIS B C 1
ATOM 1650 O O . HIS B 1 63 ? -13.82 5.75 -2.572 1 97.75 63 HIS B O 1
ATOM 1656 N N . TYR B 1 64 ? -12.258 4.766 -3.846 1 97.88 64 TYR B N 1
ATOM 1657 C CA . TYR B 1 64 ? -12.703 3.398 -3.596 1 97.88 64 TYR B CA 1
ATOM 1658 C C . TYR B 1 64 ? -12.047 2.832 -2.34 1 97.88 64 TYR B C 1
ATOM 1660 O O . TYR B 1 64 ? -10.914 3.199 -2.002 1 97.88 64 TYR B O 1
ATOM 1668 N N . PRO B 1 65 ? -12.781 1.916 -1.671 1 97.75 65 PRO B N 1
ATOM 1669 C CA . PRO B 1 65 ? -12.227 1.35 -0.441 1 97.75 65 PRO B CA 1
ATOM 1670 C C . PRO B 1 65 ? -11.031 0.432 -0.702 1 97.75 65 PRO B C 1
ATOM 1672 O O . PRO B 1 65 ? -10.812 0.004 -1.838 1 97.75 65 PRO B O 1
ATOM 1675 N N . PHE B 1 66 ? -10.266 0.224 0.295 1 98.25 66 PHE B N 1
ATOM 1676 C CA . PHE B 1 66 ? -9.164 -0.727 0.344 1 98.25 66 PHE B CA 1
ATOM 1677 C C . PHE B 1 66 ? -9.391 -1.762 1.44 1 98.25 66 PHE B C 1
ATOM 1679 O O . PHE B 1 66 ? -9.398 -1.424 2.625 1 98.25 66 PHE B O 1
ATOM 1686 N N . ILE B 1 67 ? -9.555 -2.979 1.018 1 98 67 ILE B N 1
ATOM 1687 C CA . ILE B 1 67 ? -9.883 -4.062 1.938 1 98 67 ILE B CA 1
ATOM 1688 C C . ILE B 1 67 ? -8.703 -5.023 2.045 1 98 67 ILE B C 1
ATOM 1690 O O . ILE B 1 67 ? -8.086 -5.367 1.038 1 98 67 ILE B O 1
ATOM 1694 N N . VAL B 1 68 ? -8.398 -5.406 3.273 1 98.75 68 VAL B N 1
ATOM 1695 C CA . VAL B 1 68 ? -7.316 -6.367 3.479 1 98.75 68 VAL B CA 1
ATOM 1696 C C . VAL B 1 68 ? -7.879 -7.656 4.074 1 98.75 68 VAL B C 1
ATOM 1698 O O . VAL B 1 68 ? -8.523 -7.633 5.125 1 98.75 68 VAL B O 1
ATOM 1701 N N . LEU B 1 69 ? -7.602 -8.727 3.367 1 98.75 69 LEU B N 1
ATOM 1702 C CA . LEU B 1 69 ? -8.062 -10.047 3.768 1 98.75 69 LEU B CA 1
ATOM 1703 C C . LEU B 1 69 ? -6.883 -10.953 4.098 1 98.75 69 LEU B C 1
ATOM 1705 O O . LEU B 1 69 ? -5.742 -10.656 3.73 1 98.75 69 LEU B O 1
ATOM 1709 N N . LYS B 1 70 ? -7.098 -12.016 4.832 1 97.62 70 LYS B N 1
ATOM 1710 C CA . LYS B 1 70 ? -6.055 -12.969 5.211 1 97.62 70 LYS B CA 1
ATOM 1711 C C . LYS B 1 70 ? -6.254 -14.305 4.512 1 97.62 70 LYS B C 1
ATOM 1713 O O . LYS B 1 70 ? -7.375 -14.812 4.438 1 97.62 70 LYS B O 1
ATOM 1718 N N . ALA B 1 71 ? -5.25 -14.828 3.949 1 97.5 71 ALA B N 1
ATOM 1719 C CA . ALA B 1 71 ? -5.219 -16.188 3.412 1 97.5 71 ALA B CA 1
ATOM 1720 C C . ALA B 1 71 ? -4.582 -17.156 4.406 1 97.5 71 ALA B C 1
ATOM 1722 O O . ALA B 1 71 ? -3.533 -16.859 4.984 1 97.5 71 ALA B O 1
ATOM 1723 N N . PRO B 1 72 ? -5.168 -18.344 4.609 1 96.38 72 PRO B N 1
ATOM 1724 C CA . PRO B 1 72 ? -4.586 -19.312 5.543 1 96.38 72 PRO B CA 1
ATOM 1725 C C . PRO B 1 72 ? -3.248 -19.859 5.059 1 96.38 72 PRO B C 1
ATOM 1727 O O . PRO B 1 72 ? -2.457 -20.375 5.863 1 96.38 72 PRO B O 1
ATOM 1730 N N . ASN B 1 73 ? -3.086 -19.875 3.727 1 95.81 73 ASN B N 1
ATOM 1731 C CA . ASN B 1 73 ? -1.834 -20.406 3.193 1 95.81 73 ASN B CA 1
ATOM 1732 C C . ASN B 1 73 ? -1.568 -19.891 1.778 1 95.81 73 ASN B C 1
ATOM 1734 O O . ASN B 1 73 ? -2.426 -19.25 1.176 1 95.81 73 ASN B O 1
ATOM 1738 N N . SER B 1 74 ? -0.405 -20.25 1.314 1 96.81 74 SER B N 1
ATOM 1739 C CA . SER B 1 74 ? 0.1 -19.859 0.001 1 96.81 74 SER B CA 1
ATOM 1740 C C . SER B 1 74 ? -0.817 -20.359 -1.111 1 96.81 74 SER B C 1
ATOM 1742 O O . SER B 1 74 ? -1.068 -19.641 -2.082 1 96.81 74 SER B O 1
ATOM 1744 N N . ASN B 1 75 ? -1.376 -21.516 -1.024 1 97 75 ASN B N 1
ATOM 1745 C CA . ASN B 1 75 ? -2.18 -22.141 -2.076 1 97 75 ASN B CA 1
ATOM 1746 C C . ASN B 1 75 ? -3.453 -21.344 -2.346 1 97 75 ASN B C 1
ATOM 1748 O O . ASN B 1 75 ? -3.924 -21.281 -3.482 1 97 75 ASN B O 1
ATOM 1752 N N . LYS B 1 76 ? -3.986 -20.734 -1.364 1 97.88 76 LYS B N 1
ATOM 1753 C CA . LYS B 1 76 ? -5.195 -19.922 -1.53 1 97.88 76 LYS B CA 1
ATOM 1754 C C . LYS B 1 76 ? -4.906 -18.672 -2.334 1 97.88 76 LYS B C 1
ATOM 1756 O O . LYS B 1 76 ? -5.738 -18.219 -3.131 1 97.88 76 LYS B O 1
ATOM 1761 N N . ILE B 1 77 ? -3.75 -18.094 -2.15 1 98.06 77 ILE B N 1
ATOM 1762 C CA . ILE B 1 77 ? -3.352 -16.922 -2.92 1 98.06 77 ILE B CA 1
ATOM 1763 C C . ILE B 1 77 ? -3.1 -17.312 -4.371 1 98.06 77 ILE B C 1
ATOM 1765 O O . ILE B 1 77 ? -3.486 -16.594 -5.293 1 98.06 77 ILE B O 1
ATOM 1769 N N . ARG B 1 78 ? -2.51 -18.469 -4.508 1 97.25 78 ARG B N 1
ATOM 1770 C CA . ARG B 1 78 ? -2.312 -19 -5.852 1 97.25 78 ARG B CA 1
ATOM 1771 C C . ARG B 1 78 ? -3.641 -19.125 -6.59 1 97.25 78 ARG B C 1
ATOM 1773 O O . ARG B 1 78 ? -3.742 -18.75 -7.762 1 97.25 78 ARG B O 1
ATOM 1780 N N . THR B 1 79 ? -4.602 -19.672 -5.93 1 97.81 79 THR B N 1
ATOM 1781 C CA . THR B 1 79 ? -5.926 -19.844 -6.516 1 97.81 79 THR B CA 1
ATOM 1782 C C . THR B 1 79 ? -6.523 -18.5 -6.914 1 97.81 79 THR B C 1
ATOM 1784 O O . THR B 1 79 ? -7.094 -18.359 -8 1 97.81 79 THR B O 1
ATOM 1787 N N . ILE B 1 80 ? -6.414 -17.5 -6.094 1 98.69 80 ILE B N 1
ATOM 1788 C CA . ILE B 1 80 ? -6.9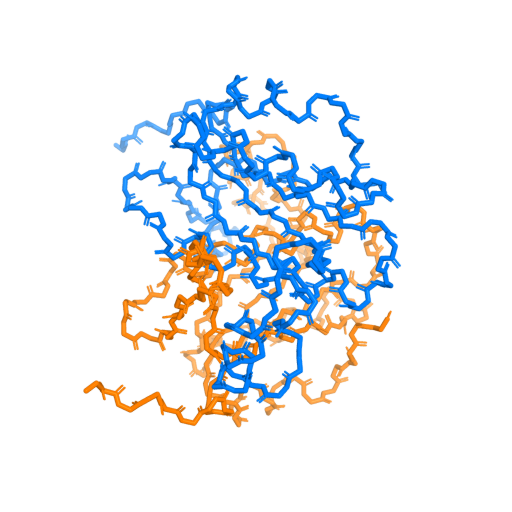18 -16.156 -6.367 1 98.69 80 ILE B CA 1
ATOM 1789 C C . ILE B 1 80 ? -6.219 -15.594 -7.598 1 98.69 80 ILE B C 1
ATOM 1791 O O . ILE B 1 80 ? -6.859 -14.969 -8.453 1 98.69 80 ILE B O 1
ATOM 1795 N N . ARG B 1 81 ? -4.926 -15.797 -7.641 1 98.12 81 ARG B N 1
ATOM 1796 C CA . ARG B 1 81 ? -4.156 -15.32 -8.781 1 98.12 81 ARG B CA 1
ATOM 1797 C C . ARG B 1 81 ? -4.684 -15.914 -10.086 1 98.12 81 ARG B C 1
ATOM 1799 O O . ARG B 1 81 ? -4.867 -15.195 -11.07 1 98.12 81 ARG B O 1
ATOM 1806 N N . GLU B 1 82 ? -4.906 -17.203 -10.117 1 97.38 82 GLU B N 1
ATOM 1807 C CA . GLU B 1 82 ? -5.418 -17.875 -11.305 1 97.38 82 GLU B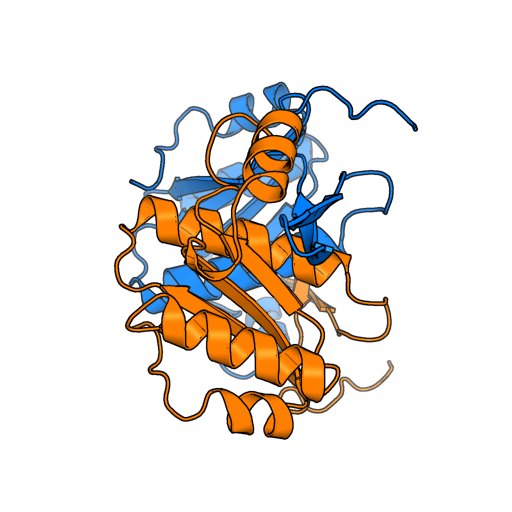 CA 1
ATOM 1808 C C . GLU B 1 82 ? -6.797 -17.344 -11.688 1 97.38 82 GLU B C 1
ATOM 1810 O O . GLU B 1 82 ? -7.074 -17.125 -12.867 1 97.38 82 GLU B O 1
ATOM 1815 N N . GLN B 1 83 ? -7.586 -17.125 -10.742 1 98.56 83 GLN B N 1
ATOM 1816 C CA . GLN B 1 83 ? -8.914 -16.578 -10.992 1 98.56 83 GLN B CA 1
ATOM 1817 C C . GLN B 1 83 ? -8.836 -15.156 -11.523 1 98.56 83 GLN B C 1
ATOM 1819 O O . GLN B 1 83 ? -9.602 -14.773 -12.414 1 98.56 83 GLN B O 1
ATOM 1824 N N . ALA B 1 84 ? -7.941 -14.367 -10.977 1 98.5 84 ALA B N 1
ATOM 1825 C CA . ALA B 1 84 ? -7.754 -13 -11.445 1 98.5 84 ALA B CA 1
ATOM 1826 C C . ALA B 1 84 ? -7.324 -12.977 -12.914 1 98.5 84 ALA B C 1
ATOM 1828 O O . ALA B 1 84 ? -7.82 -12.164 -13.703 1 98.5 84 ALA B O 1
ATOM 1829 N N . LEU B 1 85 ? -6.434 -13.875 -13.25 1 97.94 85 LEU B N 1
ATOM 1830 C CA . LEU B 1 85 ? -5.977 -13.992 -14.633 1 97.94 85 LEU B CA 1
ATOM 1831 C C . LEU B 1 85 ? -7.137 -14.367 -15.555 1 97.94 85 LEU B C 1
ATOM 1833 O O . LEU B 1 85 ? -7.309 -13.758 -16.609 1 97.94 85 LEU B O 1
ATOM 1837 N N . GLU B 1 86 ? -7.93 -15.273 -15.141 1 98.06 86 GLU B N 1
ATOM 1838 C CA . GLU B 1 86 ? -9.062 -15.75 -15.93 1 98.06 86 GLU B CA 1
ATOM 1839 C C . GLU B 1 86 ? -10.086 -14.648 -16.156 1 98.06 86 GLU B C 1
ATOM 1841 O O . GLU B 1 86 ? -10.672 -14.539 -17.234 1 98.06 86 GLU B O 1
ATOM 1846 N N . LEU B 1 87 ? -10.289 -13.852 -15.219 1 98.12 87 LEU B N 1
ATOM 1847 C CA . LEU B 1 87 ? -11.352 -12.844 -15.25 1 98.12 87 LEU B CA 1
ATOM 1848 C C . LEU B 1 87 ? -10.82 -11.508 -15.758 1 98.12 87 LEU B C 1
ATOM 1850 O O . LEU B 1 87 ? -11.578 -10.547 -15.898 1 98.12 87 LEU B O 1
ATOM 1854 N N . GLY B 1 88 ? -9.5 -11.406 -15.977 1 97.44 88 GLY B N 1
ATOM 1855 C CA . GLY B 1 88 ? -8.898 -10.164 -16.453 1 97.44 88 GLY B CA 1
ATOM 1856 C C . GLY B 1 88 ? -8.844 -9.086 -15.391 1 97.44 88 GLY B C 1
ATOM 1857 O O . GLY B 1 88 ? -8.969 -7.898 -15.695 1 97.44 88 GLY B O 1
ATOM 1858 N N . ILE B 1 89 ? -8.805 -9.484 -14.125 1 98 89 ILE B N 1
ATOM 1859 C CA . ILE B 1 89 ? -8.68 -8.539 -13.023 1 98 89 ILE B CA 1
ATOM 1860 C C . ILE B 1 89 ? -7.23 -8.086 -12.891 1 98 89 ILE B C 1
ATOM 1862 O O . ILE B 1 89 ? -6.312 -8.906 -12.898 1 98 89 ILE B O 1
ATOM 1866 N N . GLN B 1 90 ? -7.012 -6.801 -12.812 1 98 90 GLN B N 1
ATOM 1867 C CA . GLN B 1 90 ? -5.672 -6.277 -12.578 1 98 90 GLN B CA 1
ATOM 1868 C C . GLN B 1 90 ? -5.176 -6.645 -11.18 1 98 90 GLN B C 1
ATOM 1870 O O . GLN B 1 90 ? -5.93 -6.562 -10.211 1 98 90 GLN B O 1
ATOM 1875 N N . PHE B 1 91 ? -3.908 -7.102 -11.133 1 98.75 91 PHE B N 1
ATOM 1876 C CA . PHE B 1 91 ? -3.377 -7.48 -9.828 1 98.75 91 PHE B CA 1
ATOM 1877 C C . PHE B 1 91 ? -1.858 -7.352 -9.805 1 98.75 91 PHE B C 1
ATOM 1879 O O . PHE B 1 91 ? -1.225 -7.223 -10.852 1 98.75 91 PHE B O 1
ATOM 1886 N N . THR B 1 92 ? -1.269 -7.34 -8.68 1 98.75 92 THR B N 1
ATOM 1887 C CA . THR B 1 92 ? 0.132 -7.594 -8.359 1 98.75 92 THR B CA 1
ATOM 1888 C C . THR B 1 92 ? 0.257 -8.672 -7.285 1 98.75 92 THR B C 1
ATOM 1890 O O . THR B 1 92 ? -0.6 -8.781 -6.406 1 98.75 92 THR B O 1
ATOM 1893 N N . ASP B 1 93 ? 1.229 -9.492 -7.391 1 98.62 93 ASP B N 1
ATOM 1894 C CA . ASP B 1 93 ? 1.473 -10.516 -6.383 1 98.62 93 ASP B CA 1
ATOM 1895 C C . ASP B 1 93 ? 2.914 -10.461 -5.883 1 98.62 93 ASP B C 1
ATOM 1897 O O . ASP B 1 93 ? 3.771 -9.836 -6.508 1 98.62 93 ASP B O 1
ATOM 1901 N N . PHE B 1 94 ? 3.166 -11.008 -4.801 1 98.62 94 PHE B N 1
ATOM 1902 C CA . PHE B 1 94 ? 4.457 -11.039 -4.121 1 98.62 94 PHE B CA 1
ATOM 1903 C C . PHE B 1 94 ? 4.758 -12.438 -3.594 1 98.62 94 PHE B C 1
ATOM 1905 O O . PHE B 1 94 ? 3.914 -13.055 -2.938 1 98.62 94 PHE B O 1
ATOM 1912 N N . THR B 1 95 ? 5.914 -12.93 -3.926 1 98.06 95 THR B N 1
ATOM 1913 C CA . THR B 1 95 ? 6.312 -14.273 -3.529 1 98.06 95 THR B CA 1
ATOM 1914 C C . THR B 1 95 ? 7.574 -14.234 -2.672 1 98.06 95 THR B C 1
ATOM 1916 O O . THR B 1 95 ? 8.211 -13.188 -2.551 1 98.06 95 THR B O 1
ATOM 1919 N N . HIS B 1 96 ? 7.902 -15.383 -2.068 1 97.81 96 HIS B N 1
ATOM 1920 C CA . HIS B 1 96 ? 9.055 -15.492 -1.179 1 97.81 96 HIS B CA 1
ATOM 1921 C C . HIS B 1 96 ? 10.344 -15.141 -1.906 1 97.81 96 HIS B C 1
ATOM 1923 O O . HIS B 1 96 ? 11.336 -14.766 -1.273 1 97.81 96 HIS B O 1
ATOM 1929 N N . THR B 1 97 ? 10.367 -15.195 -3.258 1 97.75 97 THR B N 1
ATOM 1930 C CA . THR B 1 97 ? 11.57 -14.93 -4.035 1 97.75 97 THR B CA 1
ATOM 1931 C C . THR B 1 97 ? 11.812 -13.43 -4.172 1 97.75 97 THR B C 1
ATOM 1933 O O . THR B 1 97 ? 12.844 -13.008 -4.691 1 97.75 97 THR B O 1
ATOM 1936 N N . MET B 1 98 ? 10.938 -12.555 -3.689 1 97.31 98 MET B N 1
ATOM 1937 C CA . MET B 1 98 ? 10.992 -11.117 -3.922 1 97.31 98 MET B CA 1
ATOM 1938 C C . MET B 1 98 ? 11.43 -10.375 -2.664 1 97.31 98 MET B C 1
ATOM 1940 O O . MET B 1 98 ? 11.367 -9.148 -2.607 1 97.31 98 MET B O 1
ATOM 1944 N N . ILE B 1 99 ? 11.891 -11.039 -1.672 1 94.06 99 ILE B N 1
ATOM 1945 C CA . ILE B 1 99 ? 12.109 -10.461 -0.351 1 94.06 99 ILE B CA 1
ATOM 1946 C C . ILE B 1 99 ? 13.555 -9.984 -0.23 1 94.06 99 ILE B C 1
ATOM 1948 O O . ILE B 1 99 ? 13.82 -8.898 0.284 1 94.06 99 ILE B O 1
ATOM 1952 N N . GLU B 1 100 ? 14.508 -10.75 -0.6 1 90.25 100 GLU B N 1
ATOM 1953 C CA . GLU B 1 100 ? 15.898 -10.438 -0.278 1 90.25 100 GLU B CA 1
ATOM 1954 C C . GLU B 1 100 ? 16.734 -10.242 -1.544 1 90.25 100 GLU B C 1
ATOM 1956 O O . GLU B 1 100 ? 16.453 -10.859 -2.576 1 90.25 100 GLU B O 1
ATOM 1961 N N . GLY B 1 101 ? 17.688 -9.312 -1.378 1 92.69 101 GLY B N 1
ATOM 1962 C CA . GLY B 1 101 ? 18.781 -9.289 -2.342 1 92.69 101 GLY B CA 1
ATOM 1963 C C . GLY B 1 101 ? 18.609 -8.242 -3.42 1 92.69 101 GLY B C 1
ATOM 1964 O O . GLY B 1 101 ? 19.422 -8.156 -4.352 1 92.69 101 GLY B O 1
ATOM 1965 N N . GLY B 1 102 ? 17.547 -7.426 -3.398 1 94.31 102 GLY B N 1
ATOM 1966 C CA . GLY B 1 102 ? 17.312 -6.441 -4.449 1 94.31 102 GLY B CA 1
ATOM 1967 C C . GLY B 1 102 ? 16.688 -7.031 -5.695 1 94.31 102 GLY B C 1
ATOM 1968 O O . GLY B 1 102 ? 16.688 -8.25 -5.887 1 94.31 102 GLY B O 1
ATOM 1969 N N . SER B 1 103 ? 16.312 -6.188 -6.633 1 95.94 103 SER B N 1
ATOM 1970 C CA . SER B 1 103 ? 15.484 -6.574 -7.766 1 95.94 103 SER B CA 1
ATOM 1971 C C . SER B 1 103 ? 16.219 -7.539 -8.688 1 95.94 103 SER B C 1
ATOM 1973 O O . SER B 1 103 ? 15.625 -8.484 -9.211 1 95.94 103 SER B O 1
ATOM 1975 N N . ILE B 1 104 ? 17.469 -7.281 -8.906 1 95.75 104 ILE B N 1
ATOM 1976 C CA . ILE B 1 104 ? 18.219 -8.109 -9.844 1 95.75 104 ILE B CA 1
ATOM 1977 C C . ILE B 1 104 ? 18.312 -9.539 -9.32 1 95.75 104 ILE B C 1
ATOM 1979 O O . ILE B 1 104 ? 17.969 -10.484 -10.023 1 95.75 104 ILE B O 1
ATOM 1983 N N . VAL B 1 105 ? 18.75 -9.688 -8.094 1 96.88 105 VAL B N 1
ATOM 1984 C CA . VAL B 1 105 ? 18.859 -11 -7.465 1 96.88 105 VAL B CA 1
ATOM 1985 C C . VAL B 1 105 ? 17.484 -11.648 -7.367 1 96.88 105 VAL B C 1
ATOM 1987 O O . VAL B 1 105 ? 17.344 -12.844 -7.637 1 96.88 105 VAL B O 1
ATOM 1990 N N . GLN B 1 106 ? 16.469 -10.922 -6.977 1 97.5 106 GLN B N 1
ATOM 1991 C CA . GLN B 1 106 ? 15.117 -11.438 -6.828 1 97.5 106 GLN B CA 1
ATOM 1992 C C . GLN B 1 106 ? 14.562 -11.938 -8.156 1 97.5 106 GLN B C 1
ATOM 1994 O O . GLN B 1 106 ? 13.906 -12.977 -8.219 1 97.5 106 GLN B O 1
ATOM 1999 N N . GLN B 1 107 ? 14.797 -11.195 -9.25 1 97.25 107 GLN B N 1
ATOM 2000 C CA . GLN B 1 107 ? 14.352 -11.625 -10.562 1 97.25 107 GLN B CA 1
ATOM 2001 C C . GLN B 1 107 ? 15.031 -12.93 -10.977 1 97.25 107 GLN B C 1
ATOM 2003 O O . GLN B 1 107 ? 14.383 -13.828 -11.516 1 97.25 107 GLN B O 1
ATOM 2008 N N . GLN B 1 108 ? 16.312 -12.977 -10.711 1 97.25 108 GLN B N 1
ATOM 2009 C CA . GLN B 1 108 ? 17.047 -14.195 -11.023 1 97.25 108 GLN B CA 1
ATOM 2010 C C . GLN B 1 108 ? 16.5 -15.383 -10.234 1 97.25 108 GLN B C 1
ATOM 2012 O O . GLN B 1 108 ? 16.219 -16.438 -10.812 1 97.25 108 GLN B O 1
ATOM 2017 N N . THR B 1 109 ? 16.391 -15.203 -8.93 1 97.56 109 THR B N 1
ATOM 2018 C CA . THR B 1 109 ? 15.852 -16.25 -8.078 1 97.56 109 THR B CA 1
ATOM 2019 C C . THR B 1 109 ? 14.469 -16.688 -8.555 1 97.56 109 THR B C 1
ATOM 2021 O O . THR B 1 109 ? 14.172 -17.875 -8.617 1 97.56 109 THR B O 1
ATOM 2024 N N . THR B 1 110 ? 13.594 -15.727 -8.875 1 97.81 110 THR B N 1
ATOM 2025 C CA . THR B 1 110 ? 12.242 -16.016 -9.352 1 97.81 110 THR B CA 1
ATOM 2026 C C . THR B 1 110 ? 12.281 -16.82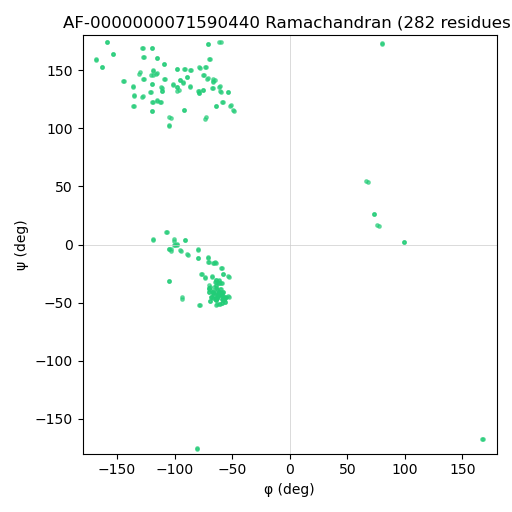8 -10.633 1 97.81 110 THR B C 1
ATOM 2028 O O . THR B 1 110 ? 11.547 -17.812 -10.781 1 97.81 110 THR B O 1
ATOM 2031 N N . SER B 1 111 ? 13.164 -16.5 -11.523 1 97.19 111 SER B N 1
ATOM 2032 C CA . SER B 1 111 ? 13.242 -17.141 -12.836 1 97.19 111 SER B CA 1
ATOM 2033 C C . SER B 1 111 ? 13.742 -18.578 -12.719 1 97.19 111 SER B C 1
ATOM 2035 O O . SER B 1 111 ? 13.586 -19.359 -13.648 1 97.19 111 SER B O 1
ATOM 2037 N N . GLU B 1 112 ? 14.297 -18.891 -11.586 1 97.19 112 GLU B N 1
ATOM 2038 C CA . GLU B 1 112 ? 14.852 -20.234 -11.383 1 97.19 112 GLU B CA 1
ATOM 2039 C C . GLU B 1 112 ? 13.93 -21.094 -10.523 1 97.19 112 GLU B C 1
ATOM 2041 O O . GLU B 1 112 ? 14.219 -22.266 -10.273 1 97.19 112 GLU B O 1
ATOM 2046 N N . THR B 1 113 ? 12.914 -20.531 -10.062 1 96.19 113 THR B N 1
ATOM 2047 C CA . THR B 1 113 ? 11.984 -21.219 -9.172 1 96.19 113 THR B CA 1
ATOM 2048 C C . THR B 1 113 ? 10.781 -21.75 -9.945 1 96.19 113 THR B C 1
ATOM 2050 O O . THR B 1 113 ? 10.156 -21.016 -10.711 1 96.19 113 THR B O 1
ATOM 2053 N N . LYS B 1 114 ? 10.461 -23 -9.695 1 91.25 114 LYS B N 1
ATOM 2054 C CA . LYS B 1 114 ? 9.297 -23.609 -10.336 1 91.25 114 LYS B CA 1
ATOM 2055 C C . LYS B 1 114 ? 8 -23.172 -9.664 1 91.25 114 LYS B C 1
ATOM 2057 O O . LYS B 1 114 ? 7.98 -22.922 -8.453 1 91.25 114 LYS B O 1
ATOM 2062 N N . ASP B 1 115 ? 7 -23.172 -10.414 1 83.5 115 ASP B N 1
ATOM 2063 C CA . ASP B 1 115 ? 5.691 -22.734 -9.93 1 83.5 115 ASP B CA 1
ATOM 2064 C C . ASP B 1 115 ? 5.305 -23.469 -8.648 1 83.5 115 ASP B C 1
ATOM 2066 O O . ASP B 1 115 ? 4.84 -22.859 -7.691 1 83.5 115 ASP B O 1
ATOM 2070 N N . GLU B 1 116 ? 5.52 -24.812 -8.664 1 86.75 116 GLU B N 1
ATOM 2071 C CA . GLU B 1 116 ? 5.094 -25.641 -7.535 1 86.75 116 GLU B CA 1
ATOM 2072 C C . GLU B 1 116 ? 5.879 -25.297 -6.273 1 86.75 116 GLU B C 1
ATOM 2074 O O . GLU B 1 116 ? 5.457 -25.609 -5.164 1 86.75 116 GLU B O 1
ATOM 2079 N N . ASP B 1 117 ? 6.984 -24.594 -6.449 1 92.69 117 ASP B N 1
ATOM 2080 C CA . ASP B 1 117 ? 7.863 -24.297 -5.32 1 92.69 117 ASP B CA 1
ATOM 2081 C C . ASP B 1 117 ? 7.633 -22.875 -4.805 1 92.69 117 ASP B C 1
ATOM 2083 O O . ASP B 1 117 ? 8.219 -22.469 -3.799 1 92.69 117 ASP B O 1
ATOM 2087 N N . PHE B 1 118 ? 6.715 -22.156 -5.445 1 93.94 118 PHE B N 1
ATOM 2088 C CA . PHE B 1 118 ? 6.469 -20.781 -5.035 1 93.94 118 PHE B CA 1
ATOM 2089 C C . PHE B 1 118 ? 5.66 -20.734 -3.746 1 93.94 118 PHE B C 1
ATOM 2091 O O . PHE B 1 118 ? 4.711 -21.5 -3.576 1 93.94 118 PHE B O 1
ATOM 2098 N N . GLU B 1 119 ? 6.156 -19.938 -2.914 1 96.69 119 GLU B N 1
ATOM 2099 C CA . GLU B 1 119 ? 5.363 -19.5 -1.767 1 96.69 119 GLU B CA 1
ATOM 2100 C C . GLU B 1 119 ? 4.832 -18.078 -1.966 1 96.69 119 GLU B C 1
ATOM 2102 O O . GLU B 1 119 ? 5.602 -17.109 -1.952 1 96.69 119 GLU B O 1
ATOM 2107 N N . TYR B 1 120 ? 3.516 -18.016 -2.172 1 98.12 120 TYR B N 1
ATOM 2108 C CA . TYR B 1 120 ? 2.875 -16.719 -2.314 1 98.12 120 TYR B CA 1
ATOM 2109 C C . TYR B 1 120 ? 2.656 -16.062 -0.954 1 98.12 120 TYR B C 1
ATOM 2111 O O . TYR B 1 120 ? 2.113 -16.688 -0.039 1 98.12 120 TYR B O 1
ATOM 2119 N N . LEU B 1 121 ? 3.049 -14.812 -0.91 1 98.56 121 LEU B N 1
ATOM 2120 C CA . LEU B 1 121 ? 2.965 -14.094 0.354 1 98.56 121 LEU B CA 1
ATOM 2121 C C . LEU B 1 121 ? 1.799 -13.109 0.341 1 98.56 121 LEU B C 1
ATOM 2123 O O . LEU B 1 121 ? 1.212 -12.82 1.387 1 98.56 121 LEU B O 1
ATOM 2127 N N . GLY B 1 122 ? 1.476 -12.57 -0.796 1 98.75 122 GLY B N 1
ATOM 2128 C CA . GLY B 1 122 ? 0.37 -11.633 -0.905 1 98.75 122 GLY B CA 1
ATOM 2129 C C . GLY B 1 122 ? -0.031 -11.344 -2.34 1 98.75 122 GLY B C 1
ATOM 2130 O O . GLY B 1 122 ? 0.729 -11.617 -3.27 1 98.75 122 GLY B O 1
ATOM 2131 N N . ILE B 1 123 ? -1.234 -10.867 -2.553 1 98.94 123 ILE B N 1
ATOM 2132 C CA . ILE B 1 123 ? -1.762 -10.406 -3.832 1 98.94 123 ILE B CA 1
ATOM 2133 C C . ILE B 1 123 ? -2.695 -9.219 -3.607 1 98.94 123 ILE B C 1
ATOM 2135 O O . ILE B 1 123 ? -3.395 -9.148 -2.592 1 98.94 123 ILE B O 1
ATOM 2139 N N . CYS B 1 124 ? -2.648 -8.281 -4.43 1 98.94 124 CYS B N 1
ATOM 2140 C CA . CYS B 1 124 ? -3.541 -7.125 -4.406 1 98.94 124 CYS B CA 1
ATOM 2141 C C . CYS B 1 124 ? -4.316 -7.008 -5.715 1 98.94 124 CYS B C 1
ATOM 2143 O O . CYS B 1 124 ? -3.74 -7.129 -6.797 1 98.94 124 CYS B O 1
ATOM 2145 N N . LEU B 1 125 ? -5.602 -6.832 -5.598 1 98.88 125 LEU B N 1
ATOM 2146 C CA . LEU B 1 125 ? -6.523 -6.781 -6.73 1 98.88 125 LEU B CA 1
ATOM 2147 C C . LEU B 1 125 ? -7.227 -5.43 -6.797 1 98.88 125 LEU B C 1
ATOM 2149 O O . LEU B 1 125 ? -7.492 -4.812 -5.762 1 98.88 125 LEU B O 1
ATOM 2153 N N . PHE B 1 126 ? -7.566 -5.012 -7.953 1 98.81 126 PHE B N 1
ATOM 2154 C CA . PHE B 1 126 ? -8.461 -3.881 -8.172 1 98.81 126 PHE B CA 1
ATOM 2155 C C . PHE B 1 126 ? -9.477 -4.191 -9.258 1 98.81 126 PHE B C 1
ATOM 2157 O O . PHE B 1 126 ? -9.117 -4.73 -10.312 1 98.81 126 PHE B O 1
ATOM 2164 N N . GLY B 1 127 ? -10.695 -3.838 -9.008 1 98.25 127 GLY B N 1
ATOM 2165 C CA . GLY B 1 127 ? -11.727 -4.066 -10.008 1 98.25 127 GLY B CA 1
ATOM 2166 C C . GLY B 1 127 ? -13.133 -3.893 -9.469 1 98.25 127 GLY B C 1
ATOM 2167 O O . GLY B 1 127 ? -13.32 -3.33 -8.391 1 98.25 127 GLY B O 1
ATOM 2168 N N . ASP B 1 128 ? -14.094 -4.355 -10.273 1 98.12 128 ASP B N 1
ATOM 2169 C CA . ASP B 1 128 ? -15.5 -4.258 -9.906 1 98.12 128 ASP B CA 1
ATOM 2170 C C . ASP B 1 128 ? -15.789 -5.027 -8.617 1 98.12 128 ASP B C 1
ATOM 2172 O O . ASP B 1 128 ? -15.359 -6.172 -8.469 1 98.12 128 ASP B O 1
ATOM 2176 N N . THR B 1 129 ? -16.562 -4.391 -7.727 1 98.12 129 THR B N 1
ATOM 2177 C CA . THR B 1 129 ? -16.844 -4.926 -6.398 1 98.12 129 THR B CA 1
ATOM 2178 C C . THR B 1 129 ? -17.469 -6.32 -6.492 1 98.12 129 THR B C 1
ATOM 2180 O O . THR B 1 129 ? -17.016 -7.25 -5.816 1 98.12 129 THR B O 1
ATOM 2183 N N . GLU B 1 130 ? -18.391 -6.484 -7.32 1 98.12 130 GLU B N 1
ATOM 2184 C CA . GLU B 1 130 ? -19.078 -7.762 -7.41 1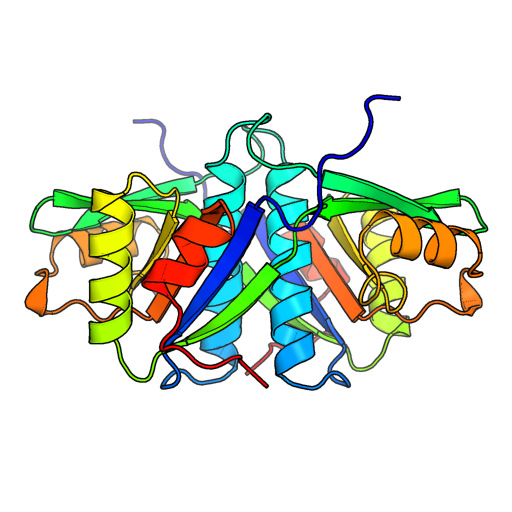 98.12 130 GLU B CA 1
ATOM 2185 C C . GLU B 1 130 ? -18.156 -8.867 -7.902 1 98.12 130 GLU B C 1
ATOM 2187 O O . GLU B 1 130 ? -18.203 -9.992 -7.406 1 98.12 130 GLU B O 1
ATOM 2192 N N . THR B 1 131 ? -17.344 -8.547 -8.875 1 98.5 131 THR B N 1
ATOM 2193 C CA . THR B 1 131 ? -16.391 -9.516 -9.414 1 98.5 131 THR B CA 1
ATOM 2194 C C . THR B 1 131 ? -15.375 -9.93 -8.352 1 98.5 131 THR B C 1
ATOM 2196 O O . THR B 1 131 ? -15.125 -11.117 -8.148 1 98.5 131 THR B O 1
ATOM 2199 N N . ILE B 1 132 ? -14.812 -9.023 -7.633 1 98.56 132 ILE B N 1
ATOM 2200 C CA . ILE B 1 132 ? -13.781 -9.266 -6.629 1 98.56 132 ILE B CA 1
ATOM 2201 C C . ILE B 1 132 ? -14.383 -10.031 -5.449 1 98.56 132 ILE B C 1
ATOM 2203 O O . ILE B 1 132 ? -13.789 -11 -4.965 1 98.56 132 ILE B O 1
ATOM 2207 N N . LYS B 1 133 ? -15.555 -9.602 -5.008 1 97.81 133 LYS B N 1
ATOM 2208 C CA . LYS B 1 133 ? -16.219 -10.32 -3.916 1 97.81 133 LYS B CA 1
ATOM 2209 C C . LYS B 1 133 ? -16.484 -11.773 -4.297 1 97.81 133 LYS B C 1
ATOM 2211 O O . LYS B 1 133 ? -16.406 -12.664 -3.447 1 97.81 133 LYS B O 1
ATOM 2216 N N . GLY B 1 134 ? -16.734 -11.992 -5.543 1 98.19 134 GLY B N 1
ATOM 2217 C CA . GLY B 1 134 ? -17 -13.336 -6.02 1 98.19 134 GLY B CA 1
ATOM 2218 C C . GLY B 1 134 ? -15.852 -14.297 -5.812 1 98.19 134 GLY B C 1
ATOM 2219 O O . GLY B 1 134 ? -16.062 -15.484 -5.551 1 98.19 134 GLY B O 1
ATOM 2220 N N . ILE B 1 135 ? -14.664 -13.789 -5.898 1 98.25 135 ILE B N 1
ATOM 2221 C CA . ILE B 1 135 ? -13.539 -14.711 -5.84 1 98.25 135 ILE B CA 1
ATOM 2222 C C . ILE B 1 135 ? -12.867 -14.617 -4.469 1 98.25 135 ILE B C 1
ATOM 2224 O O . ILE B 1 135 ? -11.945 -15.375 -4.172 1 98.25 135 ILE B O 1
ATOM 2228 N N . THR B 1 136 ? -13.32 -13.695 -3.576 1 98.31 136 THR B N 1
ATOM 2229 C CA . THR B 1 136 ? -12.648 -13.516 -2.295 1 98.31 136 THR B CA 1
ATOM 2230 C C . THR B 1 136 ? -13.602 -13.82 -1.139 1 98.31 136 THR B C 1
ATOM 2232 O O . THR B 1 136 ? -13.25 -13.625 0.027 1 98.31 136 THR B O 1
ATOM 2235 N N . LYS B 1 137 ? -14.797 -14.266 -1.375 1 96.25 137 LYS B N 1
ATOM 2236 C CA . LYS B 1 137 ? -15.875 -14.43 -0.405 1 96.25 137 LYS B CA 1
ATOM 2237 C C . LYS B 1 137 ? -15.453 -15.352 0.735 1 96.25 137 LYS B C 1
ATOM 2239 O O . LYS B 1 137 ? -15.961 -15.234 1.854 1 96.25 137 LYS B O 1
ATOM 2244 N N . LYS B 1 138 ? -14.547 -16.203 0.519 1 94.94 138 LYS B N 1
ATOM 2245 C CA . LYS B 1 138 ? -14.18 -17.219 1.503 1 94.94 138 LYS B CA 1
ATOM 2246 C C . LYS B 1 138 ? -13.094 -16.719 2.447 1 94.94 138 LYS B C 1
ATOM 2248 O O . LYS B 1 138 ? -12.758 -17.375 3.428 1 94.94 138 LYS B O 1
ATOM 2253 N N . PHE B 1 139 ? -12.555 -15.602 2.168 1 96.94 139 PHE B N 1
ATOM 2254 C CA . PHE B 1 139 ? -11.469 -15.078 2.984 1 96.94 139 PHE B CA 1
ATOM 2255 C C . PHE B 1 139 ? -12.008 -14.18 4.09 1 96.94 139 PHE B C 1
ATOM 2257 O O . PHE B 1 139 ? -13.016 -13.492 3.904 1 96.94 139 PHE B O 1
ATOM 2264 N N . SER B 1 140 ? -11.297 -14.141 5.145 1 94.88 140 SER B N 1
ATOM 2265 C CA . SER B 1 140 ? -11.695 -13.328 6.293 1 94.88 140 SER B CA 1
ATOM 2266 C C . SER B 1 140 ? -10.977 -11.984 6.297 1 94.88 140 SER B C 1
ATOM 2268 O O . SER B 1 140 ? -9.852 -11.883 5.816 1 94.88 140 SER B O 1
ATOM 2270 N N . LEU B 1 141 ? -11.664 -11.016 6.871 1 93.69 141 LEU B N 1
ATOM 2271 C CA . LEU B 1 141 ? -11.078 -9.695 7.055 1 93.69 141 LEU B CA 1
ATOM 2272 C C . LEU B 1 141 ? -9.898 -9.758 8.023 1 93.69 141 LEU B C 1
ATOM 2274 O O . LEU B 1 141 ? -9.938 -10.508 9 1 93.69 141 LEU B O 1
ATOM 2278 N N . TYR B 1 142 ? -8.914 -9 7.695 1 88.62 142 TYR B N 1
ATOM 2279 C CA . TYR B 1 142 ? -7.828 -8.812 8.648 1 88.62 142 TYR B CA 1
ATOM 2280 C C . TYR B 1 142 ? -8.258 -7.91 9.797 1 88.62 142 TYR B C 1
ATOM 2282 O O . TYR B 1 142 ? -8.578 -6.738 9.586 1 88.62 142 TYR B O 1
ATOM 2290 N N . LYS B 1 143 ? -8.477 -8.406 11.047 1 85.38 143 LYS B N 1
ATOM 2291 C CA . LYS B 1 143 ? -8.969 -7.641 12.195 1 85.38 143 LYS B CA 1
ATOM 2292 C C . LYS B 1 143 ? -7.852 -7.348 13.188 1 85.38 143 LYS B C 1
ATOM 2294 O O . LYS B 1 143 ? -6.883 -8.109 13.273 1 85.38 143 LYS B O 1
#